Protein AF-A0A8C0Z9Q6-F1 (afdb_monomer)

Secondary structure (DSSP, 8-state):
------TTHHHHHHHHHHHHHHTT-HHHHHHHHHHT-STTSPP-HHHHHHHHHHHHHTTTTS--HHHHHHH---HHHHHHHHHHHHHHHH-TTHHHHHTTSS---PPPSS--SSSHHHHHHHHHHHHHHHHHSTTHHHHHHHHHHHHHHHSPTTTTT-SS--PPPTTHHHHHHHHS-TTS----SS-----HHHHHHHHHHHHHHHHHHHHHH-HHHHHHHHHHHHHHHHHHHHHHHHHHHGGG-

Sequence (245 aa):
MKEFPLLSMFNIHENLLEALLELQAYADVQAVLAKYDDISLPKSATICYTAALLKARAVSDKFSPEAASRRGLSTAEMNAVEAIHRAVEFNPHVPKYLLEMKSLILPPEHILKRGDSEAIAYAFFHLQHWKRVEGALNLLHCTWEGTFRMIPYPLEKGHLFYPYPICTETADRELLPSFHEVSVYPKKELPFFILFTAGLCSFTAMLALLTHQFPELMGVFAKAVSILCCCSLLVNKDTSEEKLS

pLDDT: mean 82.02, std 16.7, range [34.06, 98.19]

Solvent-accessible surface area (backbone atoms only — not comparable to full-atom values): 14312 Å² total; per-residue (Å²): 130,86,81,71,78,72,72,67,69,77,43,52,64,52,53,46,42,52,54,29,56,73,70,62,39,58,71,58,39,50,58,58,50,58,72,57,70,49,85,90,49,90,82,48,63,58,58,35,46,50,54,15,49,59,38,25,62,76,43,17,79,77,62,44,74,72,56,34,71,74,73,49,71,51,74,64,49,44,54,16,48,53,32,41,50,56,23,39,70,60,32,72,46,30,59,43,42,58,68,62,76,38,88,84,60,86,55,52,96,64,67,48,86,52,39,55,40,34,19,36,42,39,31,67,75,41,35,63,63,44,67,70,31,60,44,30,59,58,52,50,48,57,44,53,59,48,47,68,73,66,56,58,90,69,72,85,78,52,99,74,66,77,79,78,66,87,58,40,62,62,53,38,58,73,59,43,60,90,88,59,84,78,76,74,78,73,73,82,74,74,56,66,65,59,58,51,50,50,50,52,50,54,50,51,53,50,52,51,51,45,41,70,76,36,50,70,62,45,52,54,50,51,53,53,51,52,51,53,51,54,54,54,53,51,56,56,49,55,62,55,58,64,70,77,107

Mean predicted aligned error: 12.09 Å

Organism: Cyanistes caeruleus (NCBI:txid156563)

InterPro domains:
  IPR007311 ST7 [PF04184] (1-228)
  IPR007311 ST7 [PTHR12745] (1-237)

Foldseek 3Di:
DPPDPVPPPVCPLLVVLLVCLVVVVLVVNVVSLVVVPDLPDDDALSNLVSLLLSLCLVPQQPDDPVVCVVPNDDPSLVSSLVSLLLSCLQAVQQLCLLLVVFDQDDAFPDADGHFDNRSSVCCVSCSVSCVVRHRSNVSSVVSSVVSLVPQPPASPDDPRDDDDDPCRQVVCCVRDDVVGDTDDPPPPDPPVVVVVVVVVVVVVVVLVVCCVVPVPVNVVVVVVVVVVVVVVVVVVVVVVVVVVD

Structure (mmCIF, N/CA/C/O backbone):
data_AF-A0A8C0Z9Q6-F1
#
_entry.id   AF-A0A8C0Z9Q6-F1
#
loop_
_atom_site.group_PDB
_atom_site.id
_atom_site.type_symbol
_atom_site.label_atom_id
_atom_site.label_alt_id
_atom_site.label_comp_id
_atom_site.label_asym_id
_atom_site.label_entity_id
_atom_site.label_seq_id
_atom_site.pdbx_PDB_ins_code
_atom_site.Cartn_x
_atom_site.Cartn_y
_atom_site.Cartn_z
_atom_site.occupancy
_atom_site.B_iso_or_equiv
_atom_site.auth_seq_id
_atom_site.auth_comp_id
_atom_site.auth_asym_id
_atom_site.auth_atom_id
_atom_site.pdbx_PDB_model_num
ATOM 1 N N . MET A 1 1 ? 15.218 -35.542 15.042 1.00 36.31 1 MET A N 1
ATOM 2 C CA . MET A 1 1 ? 13.897 -35.020 14.634 1.00 36.31 1 MET A CA 1
ATOM 3 C C . MET A 1 1 ? 14.161 -33.897 13.648 1.00 36.31 1 MET A C 1
ATOM 5 O O . MET A 1 1 ? 14.955 -33.030 13.978 1.00 36.31 1 MET A O 1
ATOM 9 N N . LYS A 1 2 ? 13.616 -33.956 12.426 1.00 35.78 2 LYS A N 1
ATOM 10 C CA . LYS A 1 2 ? 13.642 -32.805 11.511 1.00 35.78 2 LYS A CA 1
ATOM 11 C C . LYS A 1 2 ? 12.688 -31.770 12.103 1.00 35.78 2 LYS A C 1
ATOM 13 O O . LYS A 1 2 ? 11.494 -32.045 12.179 1.00 35.78 2 LYS A O 1
ATOM 18 N N . GLU A 1 3 ? 13.216 -30.651 12.581 1.00 34.06 3 GLU A N 1
ATOM 19 C CA . GLU A 1 3 ? 12.395 -29.496 12.929 1.00 34.06 3 GLU A CA 1
ATOM 20 C C . GLU A 1 3 ? 11.678 -29.046 11.654 1.00 34.06 3 GLU A C 1
ATOM 22 O O . GLU A 1 3 ? 12.306 -28.672 10.663 1.00 34.06 3 GLU A O 1
ATOM 27 N N . PHE A 1 4 ? 10.355 -29.181 11.647 1.00 34.72 4 PHE A N 1
ATOM 28 C CA . PHE A 1 4 ? 9.529 -28.547 10.632 1.00 34.72 4 PHE A CA 1
ATOM 29 C C . PHE A 1 4 ? 9.640 -27.032 10.830 1.00 34.72 4 PHE A C 1
ATOM 31 O O . PHE A 1 4 ? 9.603 -26.583 11.980 1.00 34.72 4 PHE A O 1
ATOM 38 N N . PRO A 1 5 ? 9.767 -26.224 9.763 1.00 42.50 5 PRO A N 1
ATOM 39 C CA . PRO A 1 5 ? 9.779 -24.781 9.927 1.00 42.50 5 PRO A CA 1
ATOM 40 C C . PRO A 1 5 ? 8.476 -24.353 10.607 1.00 42.50 5 PRO A C 1
ATOM 42 O O . PRO A 1 5 ? 7.401 -24.841 10.256 1.00 42.50 5 PRO A O 1
ATOM 45 N N . LEU A 1 6 ? 8.582 -23.432 11.566 1.00 43.94 6 LEU A N 1
ATOM 46 C CA . LEU A 1 6 ? 7.503 -22.760 12.304 1.00 43.94 6 LEU A CA 1
ATOM 47 C C . LEU A 1 6 ? 6.589 -21.899 11.394 1.00 43.94 6 LEU A C 1
ATOM 49 O O . LEU A 1 6 ? 6.241 -20.771 11.731 1.00 43.94 6 LEU A O 1
ATOM 53 N N . LEU A 1 7 ? 6.167 -22.425 10.242 1.00 45.00 7 LEU A N 1
ATOM 54 C CA . LEU A 1 7 ? 5.219 -21.813 9.304 1.00 45.00 7 LEU A CA 1
ATOM 55 C C . LEU A 1 7 ? 3.853 -21.528 9.951 1.00 45.00 7 LEU A C 1
ATOM 57 O O . LEU A 1 7 ? 3.128 -20.651 9.501 1.00 45.00 7 LEU A O 1
ATOM 61 N N . SER A 1 8 ? 3.515 -22.219 11.045 1.00 44.91 8 SER A N 1
ATOM 62 C CA . SER A 1 8 ? 2.239 -22.047 11.750 1.00 44.91 8 SER A CA 1
ATOM 63 C C . SER A 1 8 ? 2.191 -20.794 12.642 1.00 44.91 8 SER A C 1
ATOM 65 O O . SER A 1 8 ? 1.148 -20.160 12.762 1.00 44.91 8 SER A O 1
ATOM 67 N N . MET A 1 9 ? 3.308 -20.359 13.237 1.00 39.94 9 MET A N 1
ATOM 68 C CA . MET A 1 9 ? 3.265 -19.306 14.266 1.00 39.94 9 MET A CA 1
ATOM 69 C C . MET A 1 9 ? 3.231 -17.880 13.687 1.00 39.94 9 MET A C 1
ATOM 71 O O . MET A 1 9 ? 2.670 -16.970 14.301 1.00 39.94 9 MET A O 1
ATOM 75 N N . PHE A 1 10 ? 3.770 -17.688 12.478 1.00 51.25 10 PHE A N 1
ATOM 76 C CA . PHE A 1 10 ? 3.779 -16.393 11.792 1.00 51.25 10 PHE A CA 1
ATOM 77 C C . PHE A 1 10 ? 2.423 -15.992 11.191 1.00 51.25 10 PHE A C 1
ATOM 79 O O . PHE A 1 10 ? 2.226 -14.813 10.942 1.00 51.25 10 PHE A O 1
ATOM 86 N N . ASN A 1 11 ? 1.465 -16.912 11.050 1.00 67.12 11 ASN A N 1
ATOM 87 C CA . ASN A 1 11 ? 0.160 -16.604 10.449 1.00 67.12 11 ASN A CA 1
ATOM 88 C C . ASN A 1 11 ? -0.969 -16.428 11.477 1.00 67.12 11 ASN A C 1
ATOM 90 O O . ASN A 1 11 ? -1.957 -15.764 11.191 1.00 67.12 11 ASN A O 1
ATOM 94 N N . ILE A 1 12 ? -0.847 -16.972 12.696 1.00 82.69 12 ILE A N 1
ATOM 95 C CA . ILE A 1 12 ? -1.964 -16.964 13.667 1.00 82.69 12 ILE A CA 1
ATOM 96 C C . ILE A 1 12 ? -2.386 -15.545 14.050 1.00 82.69 12 ILE A C 1
ATOM 98 O O . ILE A 1 12 ? -3.573 -15.261 14.170 1.00 82.69 12 ILE A O 1
ATOM 102 N N . HIS A 1 13 ? -1.421 -14.654 14.260 1.00 85.88 13 HIS A N 1
ATOM 103 C CA . HIS A 1 13 ? -1.707 -13.283 14.664 1.00 85.88 13 HIS A CA 1
ATOM 104 C C . HIS A 1 13 ? -2.284 -12.449 13.513 1.00 85.88 13 HIS A C 1
ATOM 106 O O . HIS A 1 13 ? -3.137 -11.604 13.756 1.00 85.88 13 HIS A O 1
ATOM 112 N N . GLU A 1 14 ? -1.874 -12.716 12.273 1.00 88.81 14 GLU A N 1
ATOM 113 C CA . GLU A 1 14 ? -2.442 -12.089 11.077 1.00 88.81 14 GLU A CA 1
ATOM 114 C C . GLU A 1 14 ? -3.881 -12.558 10.836 1.00 88.81 14 GLU A C 1
ATOM 116 O O . GLU A 1 14 ? -4.775 -11.729 10.692 1.00 88.81 14 GLU A O 1
ATOM 121 N N . ASN A 1 15 ? -4.132 -13.865 10.948 1.00 90.19 15 ASN A N 1
ATOM 122 C CA . ASN A 1 15 ? -5.480 -14.436 10.890 1.00 90.19 15 ASN A CA 1
ATOM 123 C C . ASN A 1 15 ? -6.372 -13.900 12.023 1.00 90.19 15 ASN A C 1
ATOM 125 O O . ASN A 1 15 ? -7.566 -13.674 11.838 1.00 90.19 15 ASN A O 1
ATOM 129 N N . LEU A 1 16 ? -5.804 -13.688 13.216 1.00 93.56 16 LEU A N 1
ATOM 130 C CA . LEU A 1 16 ? -6.520 -13.071 14.330 1.00 93.56 16 LEU A CA 1
ATOM 131 C C . LEU A 1 16 ? -6.879 -11.613 14.020 1.00 93.56 16 LEU A C 1
ATOM 133 O O . LEU A 1 16 ? -7.994 -11.201 14.322 1.00 93.56 16 LEU A O 1
ATOM 137 N N . LEU A 1 17 ? -5.966 -10.834 13.429 1.00 94.75 17 LEU A N 1
ATOM 138 C CA . LEU A 1 17 ? -6.258 -9.459 13.014 1.00 94.75 17 LEU A CA 1
ATOM 139 C C . LEU A 1 17 ? -7.408 -9.425 12.006 1.00 94.75 17 LEU A C 1
ATOM 141 O O . LEU A 1 17 ? -8.329 -8.636 12.190 1.00 94.75 17 LEU A O 1
ATOM 145 N N . GLU A 1 18 ? -7.392 -10.307 11.006 1.00 93.81 18 GLU A N 1
ATOM 146 C CA . GLU A 1 18 ? -8.479 -10.442 10.031 1.00 93.81 18 GLU A CA 1
ATOM 147 C C . GLU A 1 18 ? -9.811 -10.782 10.718 1.00 93.81 18 GLU A C 1
ATOM 149 O O . GLU A 1 18 ? -10.803 -10.071 10.548 1.00 93.81 18 GLU A O 1
ATOM 154 N N . ALA A 1 19 ? -9.829 -11.803 11.581 1.00 95.88 19 ALA A N 1
ATOM 155 C CA . ALA A 1 19 ? -11.032 -12.195 12.312 1.00 95.88 19 ALA A CA 1
ATOM 156 C C . ALA A 1 19 ? -11.586 -11.049 13.180 1.00 95.88 19 ALA A C 1
ATOM 158 O O . ALA A 1 19 ? -12.793 -10.809 13.210 1.00 95.88 19 ALA A O 1
ATOM 159 N N . LEU A 1 20 ? -10.715 -10.306 13.868 1.00 97.56 20 LEU A N 1
ATOM 160 C CA . LEU A 1 20 ? -11.111 -9.164 14.693 1.00 97.56 20 LEU A CA 1
ATOM 161 C C . LEU A 1 20 ? -11.604 -7.975 13.854 1.00 97.56 20 LEU A C 1
ATOM 163 O O . LEU A 1 20 ? -12.550 -7.298 14.261 1.00 97.56 20 LEU A O 1
ATOM 167 N N . LEU A 1 21 ? -11.001 -7.714 12.689 1.00 97.38 21 LEU A N 1
ATOM 168 C CA . LEU A 1 21 ? -11.475 -6.696 11.746 1.00 97.38 21 LEU A CA 1
ATOM 169 C C . LEU A 1 21 ? -12.858 -7.047 11.198 1.00 97.38 21 LEU A C 1
ATOM 171 O O . LEU A 1 21 ? -13.709 -6.160 11.061 1.00 97.38 21 LEU A O 1
ATOM 175 N N . GLU A 1 22 ? -13.113 -8.326 10.936 1.00 96.94 22 GLU A N 1
ATOM 176 C CA . GLU A 1 22 ? -14.418 -8.772 10.463 1.00 96.94 22 GLU A CA 1
ATOM 177 C C . GLU A 1 22 ? -15.497 -8.645 11.542 1.00 96.94 22 GLU A C 1
ATOM 179 O O . GLU A 1 22 ? -16.581 -8.126 11.273 1.00 96.94 22 GLU A O 1
ATOM 184 N N . LEU A 1 23 ? -15.152 -8.951 12.795 1.00 97.50 23 LEU A N 1
ATOM 185 C CA . LEU A 1 23 ? -15.986 -8.666 13.968 1.00 97.50 23 LEU A CA 1
ATOM 186 C C . LEU A 1 23 ? -16.088 -7.169 14.314 1.00 97.50 23 LEU A C 1
ATOM 188 O O . LEU A 1 23 ? -16.827 -6.802 15.225 1.00 97.50 23 LEU A O 1
ATOM 192 N N . GLN A 1 24 ? -15.353 -6.296 13.616 1.00 96.75 24 GLN A N 1
ATOM 193 C CA . GLN A 1 24 ? -15.256 -4.857 13.898 1.00 96.75 24 GLN A CA 1
ATOM 194 C C . GLN A 1 24 ? -14.774 -4.538 15.324 1.00 96.75 24 GLN A C 1
ATOM 196 O O . GLN A 1 24 ? -15.033 -3.461 15.868 1.00 96.75 24 GLN A O 1
ATOM 201 N N . ALA A 1 25 ? -14.015 -5.454 15.920 1.00 97.81 25 ALA A N 1
ATOM 202 C CA . ALA A 1 25 ? -13.447 -5.346 17.254 1.00 97.81 25 ALA A CA 1
ATOM 203 C C . ALA A 1 25 ? -12.165 -4.488 17.243 1.00 97.81 25 ALA A C 1
ATOM 205 O O . ALA A 1 25 ? -11.083 -4.932 17.620 1.00 97.81 25 ALA A O 1
ATOM 206 N N . TYR A 1 26 ? -12.257 -3.233 16.784 1.00 97.25 26 TYR A N 1
ATOM 207 C CA . TYR A 1 26 ? -11.087 -2.375 16.521 1.00 97.25 26 TYR A CA 1
ATOM 208 C C . TYR A 1 26 ? -10.198 -2.124 17.752 1.00 97.25 26 TYR A C 1
ATOM 210 O O . TYR A 1 26 ? -8.993 -1.921 17.607 1.00 97.25 26 TYR A O 1
ATOM 218 N N . ALA A 1 27 ? -10.773 -2.141 18.958 1.00 97.06 27 ALA A N 1
ATOM 219 C CA . ALA A 1 27 ? -10.010 -2.027 20.200 1.00 97.06 27 ALA A CA 1
ATOM 220 C C . ALA A 1 27 ? -9.089 -3.241 20.414 1.00 97.06 27 ALA A C 1
ATOM 222 O O . ALA A 1 27 ? -7.924 -3.074 20.774 1.00 97.06 27 ALA A O 1
ATOM 223 N N . ASP A 1 28 ? -9.577 -4.444 20.109 1.00 97.12 28 ASP A N 1
ATOM 224 C CA . ASP A 1 28 ? -8.801 -5.680 20.208 1.00 97.12 28 ASP A CA 1
ATOM 225 C C . ASP A 1 28 ? -7.748 -5.760 19.098 1.00 97.12 28 ASP A C 1
ATOM 227 O O . ASP A 1 28 ? -6.606 -6.132 19.363 1.00 97.12 28 ASP A O 1
ATOM 231 N N . VAL A 1 29 ? -8.078 -5.309 17.879 1.00 96.69 29 VAL A N 1
ATOM 232 C CA . VAL A 1 29 ? -7.093 -5.148 16.790 1.00 96.69 29 VAL A CA 1
ATOM 233 C C . VAL A 1 29 ? -5.944 -4.245 17.254 1.00 96.69 29 VAL A C 1
ATOM 235 O O . VAL A 1 29 ? -4.775 -4.601 17.110 1.00 96.69 29 VAL A O 1
ATOM 238 N N . GLN A 1 30 ? -6.254 -3.102 17.876 1.00 95.25 30 GLN A N 1
ATOM 239 C CA . GLN A 1 30 ? -5.244 -2.183 18.405 1.00 95.25 30 GLN A CA 1
ATOM 240 C C . GLN A 1 30 ? -4.401 -2.823 19.520 1.00 95.25 30 GLN A C 1
ATOM 242 O O . GLN A 1 30 ? -3.194 -2.582 19.576 1.00 95.25 30 GLN A O 1
ATOM 247 N N . ALA A 1 31 ? -5.003 -3.645 20.385 1.00 94.38 31 ALA A N 1
ATOM 248 C CA . ALA A 1 31 ? -4.296 -4.356 21.450 1.00 94.38 31 ALA A CA 1
ATOM 249 C C . ALA A 1 31 ? -3.341 -5.433 20.907 1.00 94.38 31 ALA A C 1
ATOM 251 O O . ALA A 1 31 ? -2.241 -5.604 21.436 1.00 94.38 31 ALA A O 1
ATOM 252 N N . VAL A 1 32 ? -3.728 -6.137 19.838 1.00 92.44 32 VAL A N 1
ATOM 253 C CA . VAL A 1 32 ? -2.840 -7.073 19.135 1.00 92.44 32 VAL A CA 1
ATOM 254 C C . VAL A 1 32 ? -1.681 -6.308 18.502 1.00 92.44 32 VAL A C 1
ATOM 256 O O . VAL A 1 32 ? -0.530 -6.650 18.759 1.00 92.44 32 VAL A O 1
ATOM 259 N N . LEU A 1 33 ? -1.962 -5.241 17.748 1.00 92.19 33 LEU A N 1
ATOM 260 C CA . LEU A 1 33 ? -0.939 -4.435 17.075 1.00 92.19 33 LEU A CA 1
ATOM 261 C C . LEU A 1 33 ? 0.061 -3.794 18.043 1.00 92.19 33 LEU A C 1
ATOM 263 O O . LEU A 1 33 ? 1.246 -3.756 17.730 1.00 92.19 33 LEU A O 1
ATOM 267 N N . ALA A 1 34 ? -0.379 -3.362 19.228 1.00 90.75 34 ALA A N 1
ATOM 268 C CA . ALA A 1 34 ? 0.499 -2.770 20.240 1.00 90.75 34 ALA A CA 1
ATOM 269 C C . ALA A 1 34 ? 1.633 -3.716 20.675 1.00 90.75 34 ALA A C 1
ATOM 271 O O . ALA A 1 34 ? 2.727 -3.265 21.002 1.00 90.75 34 ALA A O 1
ATOM 272 N N . LYS A 1 35 ? 1.413 -5.039 20.628 1.00 86.94 35 LYS A N 1
ATOM 273 C CA . LYS A 1 35 ? 2.474 -6.023 20.899 1.00 86.94 35 LYS A CA 1
ATOM 274 C C . LYS A 1 35 ? 3.567 -5.996 19.838 1.00 86.94 35 LYS A C 1
ATOM 276 O O . LYS A 1 35 ? 4.700 -6.321 20.152 1.00 86.94 35 LYS A O 1
ATOM 281 N N . TYR A 1 36 ? 3.222 -5.603 18.615 1.00 82.44 36 TYR A N 1
ATOM 282 C CA . TYR A 1 36 ? 4.119 -5.525 17.471 1.00 82.44 36 TYR A CA 1
ATOM 283 C C . TYR A 1 36 ? 4.714 -4.134 17.283 1.00 82.44 36 TYR A C 1
ATOM 285 O O . TYR A 1 36 ? 5.439 -3.955 16.315 1.00 82.44 36 TYR A O 1
ATOM 293 N N . ASP A 1 37 ? 4.453 -3.149 18.149 1.00 75.75 37 ASP A N 1
ATOM 294 C CA . ASP A 1 37 ? 5.090 -1.827 18.047 1.00 75.75 37 ASP A CA 1
ATOM 295 C C . ASP A 1 37 ? 6.604 -1.875 18.339 1.00 75.75 37 ASP A C 1
ATOM 297 O O . ASP A 1 37 ? 7.337 -0.998 17.878 1.00 75.75 37 ASP A O 1
ATOM 301 N N . ASP A 1 38 ? 7.092 -2.929 19.003 1.00 69.56 38 ASP A N 1
ATOM 302 C CA . ASP A 1 38 ? 8.522 -3.186 19.199 1.00 69.56 38 ASP A CA 1
ATOM 303 C C . ASP A 1 38 ? 9.245 -3.454 17.859 1.00 69.56 38 ASP A C 1
ATOM 305 O O . ASP A 1 38 ? 8.806 -4.250 17.024 1.00 69.56 38 ASP A O 1
ATOM 309 N N . ILE A 1 39 ? 10.386 -2.787 17.664 1.00 63.78 39 ILE A N 1
ATOM 310 C CA . ILE A 1 39 ? 11.268 -2.908 16.492 1.00 63.78 39 ILE A CA 1
ATOM 311 C C . ILE A 1 39 ? 11.840 -4.329 16.378 1.00 63.78 39 ILE A C 1
ATOM 313 O O . ILE A 1 39 ? 12.176 -4.768 15.278 1.00 63.78 39 ILE A O 1
ATOM 317 N N . SER A 1 40 ? 11.934 -5.055 17.495 1.00 61.59 40 SER A N 1
ATOM 318 C CA . SER A 1 40 ? 12.471 -6.418 17.532 1.00 61.59 40 SER A CA 1
ATOM 319 C C . SER A 1 40 ? 11.587 -7.448 16.814 1.00 61.59 40 SER A C 1
ATOM 321 O O . SER A 1 40 ? 12.076 -8.514 16.428 1.00 61.59 40 SER A O 1
ATOM 323 N N . LEU A 1 41 ? 10.301 -7.141 16.607 1.00 63.69 41 LEU A N 1
ATOM 324 C CA . LEU A 1 41 ? 9.344 -8.084 16.048 1.00 63.69 41 LEU A CA 1
ATOM 325 C C . LEU A 1 41 ? 9.232 -7.991 14.518 1.00 63.69 41 LEU A C 1
ATOM 327 O O . LEU A 1 41 ? 9.272 -6.907 13.927 1.00 63.69 41 LEU A O 1
ATOM 331 N N . PRO A 1 42 ? 9.049 -9.142 13.849 1.00 68.19 42 PRO A N 1
ATOM 332 C CA . PRO A 1 42 ? 8.962 -9.212 12.401 1.00 68.19 42 PRO A CA 1
ATOM 333 C C . PRO A 1 42 ? 7.705 -8.491 11.902 1.00 68.19 42 PRO A C 1
ATOM 335 O O . PRO A 1 42 ? 6.588 -8.846 12.268 1.00 68.19 42 PRO A O 1
ATOM 338 N N . LYS A 1 43 ? 7.890 -7.501 11.025 1.00 84.12 43 LYS A N 1
ATOM 339 C CA . LYS A 1 43 ? 6.794 -6.785 10.355 1.00 84.12 43 LYS A CA 1
ATOM 340 C C . LYS A 1 43 ? 6.300 -7.547 9.113 1.00 84.12 43 LYS A C 1
ATOM 342 O O . LYS A 1 43 ? 7.048 -8.333 8.514 1.00 84.12 43 LYS A O 1
ATOM 347 N N . SER A 1 44 ? 5.053 -7.284 8.738 1.00 88.50 44 SER A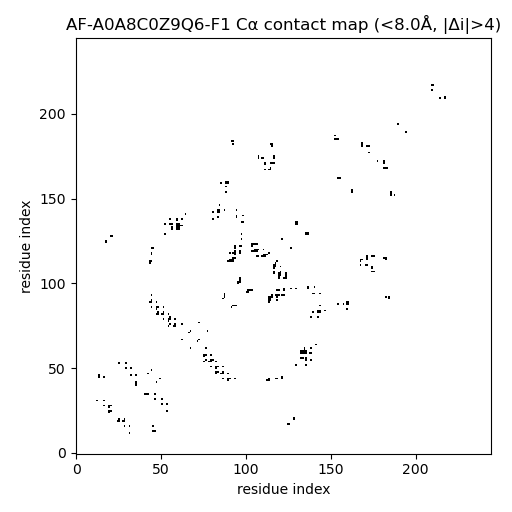 N 1
ATOM 348 C CA . SER A 1 44 ? 4.373 -7.753 7.524 1.00 88.50 44 SER A CA 1
ATOM 349 C C . SER A 1 44 ? 3.432 -6.672 6.997 1.00 88.50 44 SER A C 1
ATOM 351 O O . SER A 1 44 ? 3.141 -5.697 7.705 1.00 88.50 44 SER A O 1
ATOM 353 N N . ALA A 1 45 ? 2.935 -6.846 5.771 1.00 91.94 45 ALA A N 1
ATOM 354 C CA . ALA A 1 45 ? 1.921 -5.953 5.216 1.00 91.94 45 ALA A CA 1
ATOM 355 C C . ALA A 1 45 ? 0.677 -5.914 6.115 1.00 91.94 45 ALA A C 1
ATOM 357 O O . ALA A 1 45 ? 0.192 -4.823 6.416 1.00 91.94 45 ALA A O 1
ATOM 358 N N . THR A 1 46 ? 0.241 -7.068 6.635 1.00 93.69 46 THR A N 1
ATOM 359 C CA . THR A 1 46 ? -0.890 -7.177 7.564 1.00 93.69 46 THR A CA 1
ATOM 360 C C . THR A 1 46 ? -0.713 -6.284 8.784 1.00 93.69 46 THR A C 1
ATOM 362 O O . THR A 1 46 ? -1.608 -5.509 9.109 1.00 93.69 46 THR A O 1
ATOM 365 N N . ILE A 1 47 ? 0.456 -6.306 9.425 1.00 92.50 47 ILE A N 1
ATOM 366 C CA . ILE A 1 47 ? 0.721 -5.480 10.610 1.00 92.50 47 ILE A CA 1
ATOM 367 C C . ILE A 1 47 ? 0.764 -3.993 10.260 1.00 92.50 47 ILE A C 1
ATOM 369 O O . ILE A 1 47 ? 0.067 -3.183 10.876 1.00 92.50 47 ILE A O 1
ATOM 373 N N . CYS A 1 48 ? 1.569 -3.621 9.265 1.00 92.56 48 CYS A N 1
ATOM 374 C CA . CYS A 1 48 ? 1.808 -2.220 8.934 1.00 92.56 48 CYS A CA 1
ATOM 375 C C . CYS A 1 48 ? 0.549 -1.534 8.386 1.00 92.56 48 CYS A C 1
ATOM 377 O O . CYS A 1 48 ? 0.187 -0.448 8.843 1.00 92.56 48 CYS A O 1
ATOM 379 N N . TYR A 1 49 ? -0.147 -2.171 7.442 1.00 96.38 49 TYR A N 1
ATOM 380 C CA . TYR A 1 49 ? -1.336 -1.588 6.826 1.00 96.38 49 TYR A CA 1
ATOM 381 C C . TYR A 1 49 ? -2.567 -1.657 7.727 1.00 96.38 49 TYR A C 1
ATOM 383 O O . TYR A 1 49 ? -3.377 -0.735 7.686 1.00 96.38 49 TYR A O 1
ATOM 391 N N . THR A 1 50 ? -2.707 -2.661 8.599 1.00 97.06 50 THR A N 1
ATOM 392 C CA . THR A 1 50 ? -3.810 -2.660 9.577 1.00 97.06 50 THR A CA 1
ATOM 393 C C . THR A 1 50 ? -3.626 -1.563 10.622 1.00 97.06 50 THR A C 1
ATOM 395 O O . THR A 1 50 ? -4.584 -0.866 10.954 1.00 97.06 50 THR A O 1
ATOM 398 N N . ALA A 1 51 ? -2.394 -1.325 11.085 1.00 95.38 51 ALA A N 1
ATOM 399 C CA . ALA A 1 51 ? -2.103 -0.179 11.944 1.00 95.38 51 ALA A CA 1
ATOM 400 C C . ALA A 1 51 ? -2.432 1.152 11.248 1.00 95.38 51 ALA A C 1
ATOM 402 O O . ALA A 1 51 ? -3.065 2.022 11.851 1.00 95.38 51 ALA A O 1
ATOM 403 N N . ALA A 1 52 ? -2.065 1.292 9.970 1.00 96.38 52 ALA A N 1
ATOM 404 C CA . ALA A 1 52 ? -2.423 2.457 9.166 1.00 96.38 52 ALA A CA 1
ATOM 405 C C . ALA A 1 52 ? -3.946 2.621 9.021 1.00 96.38 52 ALA A C 1
ATOM 407 O O . ALA A 1 52 ? -4.450 3.723 9.226 1.00 96.38 52 ALA A O 1
ATOM 408 N N . LEU A 1 53 ? -4.687 1.538 8.763 1.00 98.12 53 LEU A N 1
ATOM 409 C CA . LEU A 1 53 ? -6.149 1.545 8.664 1.00 98.12 53 LEU A CA 1
ATOM 410 C C . LEU A 1 53 ? -6.811 2.027 9.961 1.00 98.12 53 LEU A C 1
ATOM 412 O O . LEU A 1 53 ? -7.710 2.865 9.913 1.00 98.12 53 LEU A O 1
ATOM 416 N N . LEU A 1 54 ? -6.358 1.553 11.129 1.00 97.31 54 LEU A N 1
ATOM 417 C CA . LEU A 1 54 ? -6.917 1.995 12.411 1.00 97.31 54 LEU A CA 1
ATOM 418 C C . LEU A 1 54 ? -6.696 3.492 12.659 1.00 97.31 54 LEU A C 1
ATOM 420 O O . LEU A 1 54 ? -7.588 4.164 13.179 1.00 97.31 54 LEU A O 1
ATOM 424 N N . LYS A 1 55 ? -5.528 4.028 12.280 1.00 96.50 55 LYS A N 1
ATOM 425 C CA . LYS A 1 55 ? -5.258 5.471 12.378 1.00 96.50 55 LYS A CA 1
ATOM 426 C C . LYS A 1 55 ? -6.067 6.265 11.355 1.00 96.50 55 LYS A C 1
ATOM 428 O O . LYS A 1 55 ? -6.645 7.282 11.724 1.00 96.50 55 LYS A O 1
ATOM 433 N N . ALA A 1 56 ? -6.165 5.782 10.116 1.00 97.00 56 ALA A N 1
ATOM 434 C CA . ALA A 1 56 ? -6.981 6.391 9.069 1.00 97.00 56 ALA A CA 1
ATOM 435 C C . ALA A 1 56 ? -8.448 6.490 9.503 1.00 97.00 56 ALA A C 1
ATOM 437 O O . ALA A 1 56 ? -9.030 7.568 9.433 1.00 97.00 56 ALA A O 1
ATOM 438 N N . ARG A 1 57 ? -9.006 5.418 10.077 1.00 96.75 57 ARG A N 1
ATOM 439 C CA . ARG A 1 57 ? -10.379 5.378 10.604 1.00 96.75 57 ARG A CA 1
ATOM 440 C C . ARG A 1 57 ? -10.693 6.480 11.612 1.00 96.75 57 ARG A C 1
ATOM 442 O O . ARG A 1 57 ? -11.845 6.880 11.722 1.00 96.75 57 ARG A O 1
ATOM 449 N N . ALA A 1 58 ? -9.706 6.960 12.363 1.00 94.75 58 ALA A N 1
ATOM 450 C CA . ALA A 1 58 ? -9.924 8.007 13.355 1.00 94.75 58 ALA A CA 1
ATOM 451 C C . ALA A 1 58 ? -10.096 9.412 12.745 1.00 94.75 58 ALA A C 1
ATOM 453 O O . ALA A 1 58 ? -10.505 10.321 13.465 1.00 94.75 58 ALA A O 1
ATOM 454 N N . VAL A 1 59 ? -9.742 9.607 11.468 1.00 95.69 59 VAL A N 1
ATOM 455 C CA . VAL A 1 59 ? -9.643 10.944 10.851 1.00 95.69 59 VAL A CA 1
ATOM 456 C C . VAL A 1 59 ? -10.219 11.050 9.437 1.00 95.69 59 VAL A C 1
ATOM 458 O O . VAL A 1 59 ? -10.409 12.161 8.946 1.00 95.69 59 VAL A O 1
ATOM 461 N N . SER A 1 60 ? -10.444 9.930 8.747 1.00 92.94 60 SER A N 1
ATOM 462 C CA . SER A 1 60 ? -10.698 9.915 7.305 1.00 92.94 60 SER A CA 1
ATOM 463 C C . SER A 1 60 ? -12.075 10.437 6.895 1.00 92.94 60 SER A C 1
ATOM 465 O O . SER A 1 60 ? -12.211 10.930 5.780 1.00 92.94 60 SER A O 1
ATOM 467 N N . ASP A 1 61 ? -13.061 10.396 7.792 1.00 90.69 61 ASP A N 1
ATOM 468 C CA . ASP A 1 61 ? -14.421 10.914 7.584 1.00 90.69 61 ASP A CA 1
ATOM 469 C C . ASP A 1 61 ? -14.447 12.431 7.326 1.00 90.69 61 ASP A C 1
ATOM 471 O O . ASP A 1 61 ? -15.291 12.944 6.595 1.00 90.69 61 ASP A O 1
ATOM 475 N N . LYS A 1 62 ? -13.496 13.161 7.916 1.00 87.50 62 LYS A N 1
ATOM 476 C CA . LYS A 1 62 ? -13.381 14.628 7.836 1.00 87.50 62 LYS A CA 1
ATOM 477 C C . LYS A 1 62 ? -12.155 15.085 7.057 1.00 87.50 62 LYS A C 1
ATOM 479 O O . LYS A 1 62 ? -11.907 16.290 6.948 1.00 87.50 62 LYS A O 1
ATOM 484 N N . PHE A 1 63 ? -11.362 14.145 6.556 1.00 89.31 63 PHE A N 1
ATOM 485 C CA . PHE A 1 63 ? -10.124 14.467 5.873 1.00 89.31 63 PHE A CA 1
ATOM 486 C C . PHE A 1 63 ? -10.409 15.087 4.503 1.00 89.31 63 PHE A C 1
ATOM 488 O O . PHE A 1 63 ? -11.074 14.500 3.651 1.00 89.31 63 PHE A O 1
ATOM 495 N N . SER A 1 64 ? -9.849 16.272 4.270 1.00 87.50 64 SER A N 1
ATOM 496 C CA . SER A 1 64 ? -9.874 16.945 2.974 1.00 87.50 64 SER A CA 1
ATOM 497 C C . SER A 1 64 ? -8.460 17.418 2.632 1.00 87.50 64 SER A C 1
ATOM 499 O O . SER A 1 64 ? -7.902 18.220 3.390 1.00 87.50 64 SER A O 1
ATOM 501 N N . PRO A 1 65 ? -7.882 16.982 1.496 1.00 84.50 65 PRO A N 1
ATOM 502 C CA . PRO A 1 65 ? -6.558 17.424 1.060 1.00 84.50 65 PRO A CA 1
ATOM 503 C C . PRO A 1 65 ? -6.455 18.947 0.913 1.00 84.50 65 PRO A C 1
ATOM 505 O O . PRO A 1 65 ? -5.454 19.546 1.299 1.00 84.50 65 PRO A O 1
ATOM 508 N N . GLU A 1 66 ? -7.511 19.593 0.411 1.00 85.81 66 GLU A N 1
ATOM 509 C CA . GLU A 1 66 ? -7.564 21.051 0.253 1.00 85.81 66 GLU A CA 1
ATOM 510 C C . GLU A 1 66 ? -7.648 21.788 1.591 1.00 85.81 66 GLU A C 1
ATOM 512 O O . GLU A 1 66 ? -7.085 22.869 1.763 1.00 85.81 66 GLU A O 1
ATOM 517 N N . ALA A 1 67 ? -8.377 21.229 2.559 1.00 85.12 67 ALA A N 1
ATOM 518 C CA . ALA A 1 67 ? -8.411 21.799 3.898 1.00 85.12 67 ALA A CA 1
ATOM 519 C C . ALA A 1 67 ? -7.045 21.645 4.577 1.00 85.12 67 ALA A C 1
ATOM 521 O O . ALA A 1 67 ? -6.540 22.612 5.149 1.00 85.12 67 ALA A O 1
ATOM 522 N N . ALA A 1 68 ? -6.434 20.463 4.463 1.00 86.50 68 ALA A N 1
ATOM 523 C CA . ALA A 1 68 ? -5.124 20.151 5.021 1.00 86.50 68 ALA A CA 1
ATOM 524 C C . ALA A 1 68 ? -4.006 21.021 4.427 1.00 86.50 68 ALA A C 1
ATOM 526 O O . ALA A 1 68 ? -3.132 21.460 5.169 1.00 86.50 68 ALA A O 1
ATOM 527 N N . SER A 1 69 ? -4.045 21.341 3.128 1.00 84.62 69 SER A N 1
ATOM 528 C CA . SER A 1 69 ? -3.041 22.216 2.505 1.00 84.62 69 SER A CA 1
ATOM 529 C C . SER A 1 69 ? -3.105 23.659 3.014 1.00 84.62 69 SER A C 1
ATOM 531 O O . SER A 1 69 ? -2.072 24.314 3.123 1.00 84.62 69 SER A O 1
ATOM 533 N N . ARG A 1 70 ? -4.300 24.151 3.375 1.00 89.25 70 ARG A N 1
ATOM 534 C CA . ARG A 1 70 ? -4.492 25.510 3.909 1.00 89.25 70 ARG A CA 1
ATOM 535 C C . ARG A 1 70 ? -4.197 25.624 5.402 1.00 89.25 70 ARG A C 1
ATOM 537 O O . ARG A 1 70 ? -3.590 26.604 5.821 1.00 89.25 70 ARG A O 1
ATOM 544 N N . ARG A 1 71 ? -4.670 24.667 6.208 1.00 92.38 71 ARG A N 1
ATOM 545 C CA . ARG A 1 71 ? -4.596 24.734 7.683 1.00 92.38 71 ARG A CA 1
ATOM 546 C C . ARG A 1 71 ? -3.469 23.899 8.297 1.00 92.38 71 ARG A C 1
ATOM 548 O O . ARG A 1 71 ? -3.252 23.981 9.501 1.00 92.38 71 ARG A O 1
ATOM 555 N N . GLY A 1 72 ? -2.794 23.076 7.497 1.00 87.81 72 GLY A N 1
ATOM 556 C CA . GLY A 1 72 ? -1.910 22.018 7.981 1.00 87.81 72 GLY A CA 1
ATOM 557 C C . GLY A 1 72 ? -2.669 20.791 8.503 1.00 87.81 72 GLY A C 1
ATOM 558 O O . GLY A 1 72 ? -3.893 20.799 8.676 1.00 87.81 72 GLY A O 1
ATOM 559 N N . LEU A 1 73 ? -1.928 19.713 8.760 1.00 89.19 73 LEU A N 1
ATOM 560 C CA . LEU A 1 73 ? -2.461 18.488 9.360 1.00 89.19 73 LEU A CA 1
ATOM 561 C C . LEU A 1 73 ? -2.593 18.660 10.878 1.00 89.19 73 LEU A C 1
ATOM 563 O O . LEU A 1 73 ? -1.683 19.154 11.541 1.00 89.19 73 LEU A O 1
ATOM 567 N N . SER A 1 74 ? -3.714 18.214 11.440 1.00 93.25 74 SER A N 1
ATOM 568 C CA . SER A 1 74 ? -3.841 18.026 12.887 1.00 93.25 74 SER A CA 1
ATOM 569 C C . SER A 1 74 ? -2.920 16.900 13.365 1.00 93.25 74 SER A C 1
ATOM 571 O O . SER A 1 74 ? -2.477 16.070 12.573 1.00 93.25 74 SER A O 1
ATOM 573 N N . THR A 1 75 ? -2.672 16.805 14.673 1.00 93.25 75 THR A N 1
ATOM 574 C CA . THR A 1 75 ? -1.854 15.720 15.244 1.00 93.25 75 THR A CA 1
ATOM 575 C C . THR A 1 75 ? -2.398 14.332 14.891 1.00 93.25 75 THR A C 1
ATOM 577 O O . THR A 1 75 ? -1.631 13.427 14.580 1.00 93.25 75 THR A O 1
ATOM 580 N N . ALA A 1 76 ? -3.723 14.155 14.900 1.00 93.62 76 ALA A N 1
ATOM 581 C CA . ALA A 1 76 ? -4.341 12.880 14.547 1.00 93.62 76 ALA A CA 1
ATOM 582 C C . ALA A 1 76 ? -4.169 12.555 13.053 1.00 93.62 76 ALA A C 1
ATOM 584 O O . ALA A 1 76 ? -3.841 11.420 12.710 1.00 93.62 76 ALA A O 1
ATOM 585 N N . GLU A 1 77 ? -4.343 13.550 12.177 1.00 94.00 77 GLU A N 1
ATOM 586 C CA . GLU A 1 77 ? -4.120 13.388 10.735 1.00 94.00 77 GLU A CA 1
ATOM 587 C C . GLU A 1 77 ? -2.648 13.095 10.433 1.00 94.00 77 GLU A C 1
ATOM 589 O O . GLU A 1 77 ? -2.360 12.195 9.651 1.00 94.00 77 GLU A O 1
ATOM 594 N N . MET A 1 78 ? -1.719 13.787 11.101 1.00 91.50 78 MET A N 1
ATOM 595 C CA . MET A 1 78 ? -0.283 13.536 10.975 1.00 91.50 78 MET A CA 1
ATOM 596 C C . MET A 1 78 ? 0.059 12.094 11.360 1.00 91.50 78 MET A C 1
ATOM 598 O O . MET A 1 78 ? 0.701 11.392 10.587 1.00 91.50 78 MET A O 1
ATOM 602 N N . ASN A 1 79 ? -0.455 11.607 12.493 1.00 92.12 79 ASN A N 1
ATOM 603 C CA . ASN A 1 79 ? -0.236 10.226 12.931 1.00 92.12 79 ASN A CA 1
ATOM 604 C C . ASN A 1 79 ? -0.770 9.191 11.923 1.00 92.12 79 ASN A C 1
ATOM 606 O O . ASN A 1 79 ? -0.176 8.123 11.761 1.00 92.12 79 ASN A O 1
ATOM 610 N N . ALA A 1 80 ? -1.898 9.475 11.262 1.00 93.81 80 ALA A N 1
ATOM 611 C CA . ALA A 1 80 ? -2.442 8.610 10.217 1.00 93.81 80 ALA A CA 1
ATOM 612 C C . ALA A 1 80 ? -1.571 8.629 8.953 1.00 93.81 80 ALA A C 1
ATOM 614 O O . ALA A 1 80 ? -1.241 7.568 8.424 1.00 93.81 80 ALA A O 1
ATOM 615 N N . VAL A 1 81 ? -1.139 9.816 8.521 1.00 91.00 81 VAL A N 1
ATOM 616 C CA . VAL A 1 81 ? -0.224 10.000 7.386 1.00 91.00 81 VAL A CA 1
ATOM 617 C C . VAL A 1 81 ? 1.106 9.282 7.628 1.00 91.00 81 VAL A C 1
ATOM 619 O O . VAL A 1 81 ? 1.550 8.519 6.775 1.00 91.00 81 VAL A O 1
ATOM 622 N N . GLU A 1 82 ? 1.713 9.435 8.804 1.00 88.56 82 GLU A N 1
ATOM 623 C CA . GLU A 1 82 ? 2.955 8.744 9.176 1.00 88.56 82 GLU A CA 1
ATOM 624 C C . GLU A 1 82 ? 2.788 7.221 9.240 1.00 88.56 82 GLU A C 1
ATOM 626 O O . GLU A 1 82 ? 3.693 6.473 8.869 1.00 88.56 82 GLU A O 1
ATOM 631 N N . ALA A 1 83 ? 1.639 6.725 9.709 1.00 91.00 83 ALA A N 1
ATOM 632 C CA . ALA A 1 83 ? 1.355 5.293 9.699 1.00 91.00 83 ALA A CA 1
ATOM 633 C C . ALA A 1 83 ? 1.244 4.748 8.265 1.00 91.00 83 ALA A C 1
ATOM 635 O O . ALA A 1 83 ? 1.807 3.692 7.977 1.00 91.00 83 ALA A O 1
ATOM 636 N N . ILE A 1 84 ? 0.591 5.484 7.359 1.00 92.62 84 ILE A N 1
ATOM 637 C CA . ILE A 1 84 ? 0.519 5.129 5.936 1.00 92.62 84 ILE A CA 1
ATOM 638 C C . ILE A 1 84 ? 1.909 5.179 5.296 1.00 92.62 84 ILE A C 1
ATOM 640 O O . ILE A 1 84 ? 2.276 4.233 4.606 1.00 92.62 84 ILE A O 1
ATOM 644 N N . HIS A 1 85 ? 2.709 6.219 5.553 1.00 86.62 85 HIS A N 1
ATOM 645 C CA . HIS A 1 85 ? 4.086 6.308 5.057 1.00 86.62 85 HIS A CA 1
ATOM 646 C C . HIS A 1 85 ? 4.913 5.094 5.471 1.00 86.62 85 HIS A C 1
ATOM 648 O O . HIS A 1 85 ? 5.485 4.436 4.611 1.00 86.62 85 HIS A O 1
ATOM 654 N N . ARG A 1 86 ? 4.893 4.719 6.755 1.00 84.56 86 ARG A N 1
ATOM 655 C CA . ARG A 1 86 ? 5.601 3.522 7.239 1.00 84.56 86 ARG A CA 1
ATOM 656 C C . ARG A 1 86 ? 5.110 2.233 6.574 1.00 84.56 86 ARG A C 1
ATOM 658 O O . ARG A 1 86 ? 5.910 1.341 6.307 1.00 84.56 86 ARG A O 1
ATOM 665 N N . ALA A 1 87 ? 3.811 2.120 6.297 1.00 89.94 87 ALA A N 1
ATOM 666 C CA . ALA A 1 87 ? 3.255 0.964 5.598 1.00 89.94 87 ALA A CA 1
ATOM 667 C C . ALA A 1 87 ? 3.696 0.902 4.124 1.00 89.94 87 ALA A C 1
ATOM 669 O O . ALA A 1 87 ? 4.101 -0.160 3.652 1.00 89.94 87 ALA A O 1
ATOM 670 N N . VAL A 1 88 ? 3.695 2.043 3.430 1.00 87.56 88 VAL A N 1
ATOM 671 C CA . VAL A 1 88 ? 4.164 2.175 2.041 1.00 87.56 88 VAL A CA 1
ATOM 672 C C . VAL A 1 88 ? 5.669 1.942 1.930 1.00 87.56 88 VAL A C 1
ATOM 674 O O . VAL A 1 88 ? 6.106 1.254 1.012 1.00 87.56 88 VAL A O 1
ATOM 677 N N . GLU A 1 89 ? 6.456 2.464 2.869 1.00 81.31 89 GLU A N 1
ATOM 678 C CA . GLU A 1 89 ? 7.893 2.191 2.967 1.00 81.31 89 GLU A CA 1
ATOM 679 C C . GLU A 1 89 ? 8.165 0.695 3.167 1.00 81.31 89 GLU A C 1
ATOM 681 O O . GLU A 1 89 ? 9.104 0.156 2.583 1.00 81.31 89 GLU A O 1
ATOM 686 N N . PHE A 1 90 ? 7.325 0.004 3.948 1.00 85.19 90 PHE A N 1
ATOM 687 C CA . PHE A 1 90 ? 7.449 -1.436 4.152 1.00 85.19 90 PHE A CA 1
ATOM 688 C C . PHE A 1 90 ? 7.144 -2.241 2.879 1.00 85.19 90 PHE A C 1
ATOM 690 O O . PHE A 1 90 ? 7.944 -3.097 2.495 1.00 85.19 90 PHE A O 1
ATOM 697 N N . ASN A 1 91 ? 5.995 -1.999 2.239 1.00 87.94 91 ASN A N 1
ATOM 698 C CA . ASN A 1 91 ? 5.622 -2.665 0.992 1.00 87.94 91 ASN A CA 1
ATOM 699 C C . ASN A 1 91 ? 4.878 -1.697 0.045 1.00 87.94 91 ASN A C 1
ATOM 701 O O . ASN A 1 91 ? 3.659 -1.544 0.149 1.00 87.94 91 ASN A O 1
ATOM 705 N N . PRO A 1 92 ? 5.572 -1.102 -0.942 1.00 87.19 92 PRO A N 1
ATOM 706 C CA . PRO A 1 92 ? 4.983 -0.105 -1.836 1.00 87.19 92 PRO A CA 1
ATOM 707 C C . PRO A 1 92 ? 3.964 -0.648 -2.850 1.00 87.19 92 PRO A C 1
ATOM 709 O O . PRO A 1 92 ? 3.367 0.136 -3.591 1.00 87.19 92 PRO A O 1
ATOM 712 N N . HIS A 1 93 ? 3.778 -1.969 -2.928 1.00 90.38 93 HIS A N 1
ATOM 713 C CA . HIS A 1 93 ? 2.928 -2.621 -3.927 1.00 90.38 93 HIS A CA 1
ATOM 714 C C . HIS A 1 93 ? 1.459 -2.656 -3.482 1.00 90.38 93 HIS A C 1
ATOM 716 O O . HIS A 1 93 ? 0.563 -2.565 -4.320 1.00 90.38 93 HIS A O 1
ATOM 722 N N . 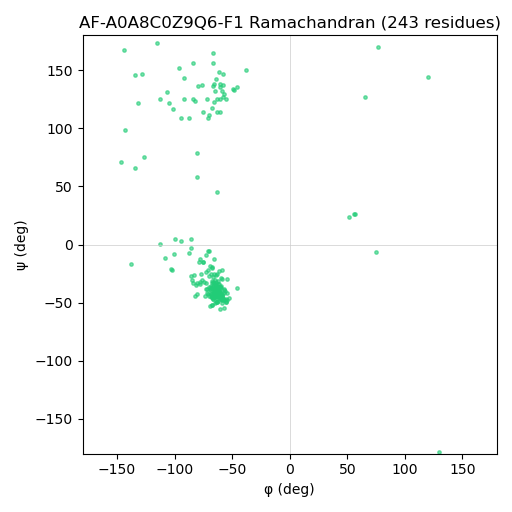VAL A 1 94 ? 1.209 -2.719 -2.169 1.00 95.00 94 VAL A N 1
ATOM 723 C CA . VAL A 1 94 ? -0.130 -2.813 -1.555 1.00 95.00 94 VAL A CA 1
ATOM 724 C C . VA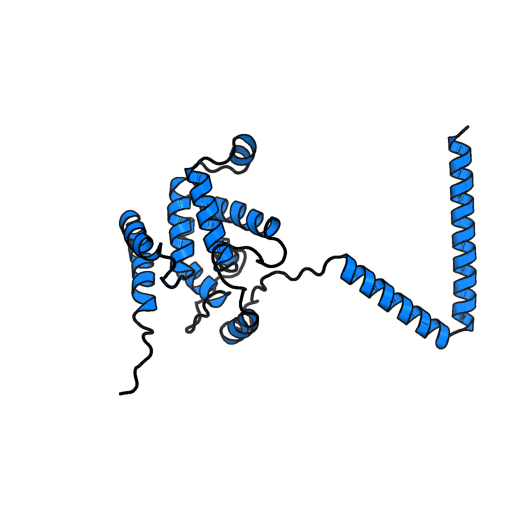L A 1 94 ? -1.106 -1.727 -2.029 1.00 95.00 94 VAL A C 1
ATOM 726 O O . VAL A 1 94 ? -2.230 -2.082 -2.393 1.00 95.00 94 VAL A O 1
ATOM 729 N N . PRO A 1 95 ? -0.738 -0.428 -2.093 1.00 94.81 95 PRO A N 1
ATOM 730 C CA . PRO A 1 95 ? -1.694 0.625 -2.425 1.00 94.81 95 PRO A CA 1
ATOM 731 C C . PRO A 1 95 ? -2.327 0.439 -3.801 1.00 94.81 95 PRO A C 1
ATOM 733 O O . PRO A 1 95 ? -3.516 0.682 -3.948 1.00 94.81 95 PRO A O 1
ATOM 736 N N . LYS A 1 96 ? -1.586 -0.070 -4.794 1.00 93.75 96 LYS A N 1
ATOM 737 C CA . LYS A 1 96 ? -2.135 -0.317 -6.137 1.00 93.75 96 LYS A CA 1
ATOM 738 C C . LYS A 1 96 ? -3.285 -1.326 -6.133 1.00 93.75 96 LYS A C 1
ATOM 740 O O . LYS A 1 96 ? -4.205 -1.182 -6.931 1.00 93.75 96 LYS A O 1
ATOM 745 N N . TYR A 1 97 ? -3.240 -2.322 -5.250 1.00 97.00 97 TYR A N 1
ATOM 746 C CA . TYR A 1 97 ? -4.313 -3.306 -5.103 1.00 97.00 97 TYR A CA 1
ATOM 747 C C . TYR A 1 97 ? -5.470 -2.767 -4.268 1.00 97.00 97 TYR A C 1
ATOM 749 O O . TYR A 1 97 ? -6.623 -2.941 -4.647 1.00 97.00 97 TYR A O 1
ATOM 757 N N . LEU A 1 98 ? -5.176 -2.067 -3.166 1.00 97.81 98 LEU A N 1
ATOM 758 C CA . LEU A 1 98 ? -6.218 -1.464 -2.328 1.00 97.81 98 LEU A CA 1
ATOM 759 C C . LEU A 1 98 ? -7.019 -0.383 -3.062 1.00 97.81 98 LEU A C 1
ATOM 761 O O . LEU A 1 98 ? -8.217 -0.238 -2.845 1.00 97.81 98 LEU A O 1
ATOM 765 N N . LEU A 1 99 ? -6.346 0.375 -3.924 1.00 95.94 99 LEU A N 1
ATOM 766 C CA . LEU A 1 99 ? -6.935 1.422 -4.756 1.00 95.94 99 LEU A CA 1
ATOM 767 C C . LEU A 1 99 ? -7.507 0.873 -6.069 1.00 95.94 99 LEU A C 1
ATOM 769 O O . LEU A 1 99 ? -7.908 1.657 -6.923 1.00 95.94 99 LEU A O 1
ATOM 773 N N . GLU A 1 100 ? -7.503 -0.453 -6.251 1.00 95.81 100 GLU A N 1
ATOM 774 C CA . GLU A 1 100 ? -8.051 -1.137 -7.430 1.00 95.81 100 GLU A CA 1
ATOM 775 C C . GLU A 1 100 ? -7.443 -0.649 -8.762 1.00 95.81 100 GLU A C 1
ATOM 777 O O . GLU A 1 100 ? -8.044 -0.763 -9.827 1.00 95.81 100 GLU A O 1
ATOM 782 N N . MET A 1 101 ? -6.208 -0.137 -8.718 1.00 93.62 101 MET A N 1
ATOM 783 C CA . MET A 1 101 ? -5.421 0.249 -9.896 1.00 93.62 101 MET A CA 1
ATOM 784 C C . MET A 1 101 ? -4.785 -0.961 -10.591 1.00 93.62 101 MET A C 1
ATOM 786 O O . MET A 1 101 ? -4.292 -0.851 -11.713 1.00 93.62 101 MET A O 1
ATOM 790 N N . LYS A 1 102 ? -4.757 -2.111 -9.911 1.00 93.62 102 LYS A N 1
ATOM 791 C CA . LYS A 1 102 ? -4.365 -3.412 -10.454 1.00 93.62 102 LYS A CA 1
ATOM 792 C C . LYS A 1 102 ? -5.436 -4.441 -10.138 1.00 93.62 102 LYS A C 1
ATOM 794 O O . LYS A 1 102 ? -6.035 -4.405 -9.064 1.00 93.62 102 LYS A O 1
ATOM 799 N N . SER A 1 103 ? -5.617 -5.389 -11.053 1.00 92.06 103 SER A N 1
ATOM 800 C CA . SER A 1 103 ? -6.513 -6.523 -10.852 1.00 92.06 103 SER A CA 1
ATOM 801 C C . SER A 1 103 ? -6.104 -7.317 -9.616 1.00 92.06 103 SER A C 1
ATOM 803 O O . SER A 1 103 ? -4.955 -7.743 -9.483 1.00 92.06 103 SER A O 1
ATOM 805 N N . LEU A 1 104 ? -7.064 -7.518 -8.720 1.00 94.62 104 LEU A N 1
ATOM 806 C CA . LEU A 1 104 ? -6.912 -8.384 -7.565 1.00 94.62 104 LEU A CA 1
ATOM 807 C C . LEU A 1 104 ? -7.167 -9.833 -7.996 1.00 94.62 104 LEU A C 1
ATOM 809 O O . LEU A 1 104 ? -8.217 -10.143 -8.558 1.00 94.62 104 LEU A O 1
ATOM 813 N N . ILE A 1 105 ? -6.194 -10.706 -7.750 1.00 94.88 105 ILE A N 1
ATOM 814 C CA . ILE A 1 105 ? -6.248 -12.137 -8.072 1.00 94.88 105 ILE A CA 1
ATOM 815 C C . ILE A 1 105 ? -6.221 -12.967 -6.786 1.00 94.88 105 ILE A C 1
ATOM 817 O O . ILE A 1 105 ? -6.031 -12.421 -5.699 1.00 94.88 105 ILE A O 1
ATOM 821 N N . LEU A 1 106 ? -6.400 -14.285 -6.904 1.00 93.31 106 LEU A N 1
ATOM 822 C CA . LEU A 1 106 ? -6.203 -15.181 -5.766 1.00 93.31 106 LEU A CA 1
ATOM 823 C C . LEU A 1 106 ? -4.752 -15.090 -5.265 1.00 93.31 106 LEU A C 1
ATOM 825 O O . LEU A 1 106 ? -3.832 -15.052 -6.090 1.00 93.31 106 LEU A O 1
ATOM 829 N N . PRO A 1 107 ? -4.536 -15.069 -3.940 1.00 90.88 107 PRO A N 1
ATOM 830 C CA . PRO A 1 107 ? -3.192 -15.062 -3.391 1.00 90.88 107 PRO A CA 1
ATOM 831 C C . PRO A 1 107 ? -2.448 -16.358 -3.745 1.00 90.88 107 PRO A C 1
ATOM 833 O O . PRO A 1 107 ? -3.061 -17.431 -3.753 1.00 90.88 107 PRO A O 1
ATOM 836 N N . PRO A 1 108 ? -1.137 -16.285 -4.035 1.00 86.69 108 PRO A N 1
ATOM 837 C CA . PRO A 1 108 ? -0.322 -17.477 -4.234 1.00 86.69 108 PRO A CA 1
ATOM 838 C C . PRO A 1 108 ? -0.179 -18.262 -2.922 1.00 86.69 108 PRO A C 1
ATOM 840 O O . PRO A 1 108 ? -0.274 -17.702 -1.832 1.00 86.69 108 PRO A O 1
ATOM 843 N N . GLU A 1 109 ? 0.101 -19.563 -3.024 1.00 81.69 109 GLU A N 1
ATOM 844 C CA . GLU A 1 109 ? 0.35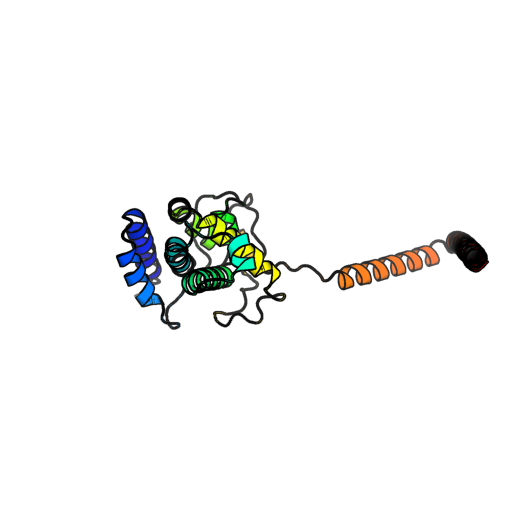3 -20.421 -1.853 1.00 81.69 109 GLU A CA 1
ATOM 845 C C . GLU A 1 109 ? 1.587 -19.963 -1.060 1.00 81.69 109 GLU A C 1
ATOM 847 O O . GLU A 1 109 ? 1.606 -20.000 0.169 1.00 81.69 109 GLU A O 1
ATOM 852 N N . HIS A 1 110 ? 2.612 -19.501 -1.776 1.00 84.38 110 HIS A N 1
ATOM 853 C CA . HIS A 1 110 ? 3.843 -18.990 -1.194 1.00 84.38 110 HIS A CA 1
ATOM 854 C C . HIS A 1 110 ? 3.873 -17.471 -1.322 1.00 84.38 110 HIS A C 1
ATOM 856 O O . HIS A 1 110 ? 3.651 -16.921 -2.401 1.00 84.38 110 HIS A O 1
ATOM 862 N N . ILE A 1 111 ? 4.175 -16.802 -0.213 1.00 85.69 111 ILE A N 1
ATOM 863 C CA . ILE A 1 111 ? 4.201 -15.345 -0.122 1.00 85.69 111 ILE A CA 1
ATOM 864 C C . ILE A 1 111 ? 5.641 -14.892 0.095 1.00 85.69 111 ILE A C 1
ATOM 866 O O . ILE A 1 111 ? 6.297 -15.300 1.057 1.00 85.69 111 ILE A O 1
ATOM 870 N N . LEU A 1 112 ? 6.121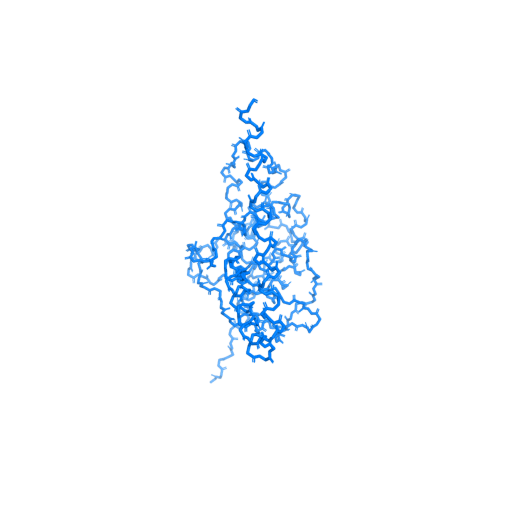 -14.009 -0.777 1.00 83.81 112 LEU A N 1
ATOM 871 C CA . LEU A 1 112 ? 7.366 -13.293 -0.560 1.00 83.81 112 LEU A CA 1
ATOM 872 C C . LEU A 1 112 ? 7.091 -12.067 0.307 1.00 83.81 112 LEU A C 1
ATOM 874 O O . LEU A 1 112 ? 6.264 -11.228 -0.042 1.00 83.81 112 LEU A O 1
ATOM 878 N N . LYS A 1 113 ? 7.810 -11.931 1.425 1.00 81.69 113 LYS A N 1
ATOM 879 C CA . LYS A 1 113 ? 7.734 -10.711 2.234 1.00 81.69 113 LYS A CA 1
ATOM 880 C C . LYS A 1 113 ? 8.238 -9.524 1.426 1.00 81.69 113 LYS A C 1
ATOM 882 O O . LYS A 1 113 ? 9.410 -9.508 1.052 1.00 81.69 113 LYS A O 1
ATOM 887 N N . ARG A 1 114 ? 7.397 -8.495 1.321 1.00 81.38 114 ARG A N 1
ATOM 888 C CA . ARG A 1 114 ? 7.569 -7.315 0.469 1.00 81.38 114 ARG A CA 1
ATOM 889 C C . ARG A 1 114 ? 7.525 -7.709 -1.009 1.00 81.38 114 ARG A C 1
ATOM 891 O O . ARG A 1 114 ? 8.255 -8.594 -1.434 1.00 81.38 114 ARG A O 1
ATOM 898 N N . GLY A 1 115 ? 6.670 -7.050 -1.783 1.00 87.94 115 GLY A N 1
ATOM 899 C CA . GLY A 1 115 ? 6.405 -7.431 -3.172 1.00 87.94 115 GLY A CA 1
ATOM 900 C C . GLY A 1 115 ? 4.921 -7.551 -3.485 1.00 87.94 115 GLY A C 1
ATOM 901 O O . GLY A 1 115 ? 4.064 -7.298 -2.630 1.00 87.94 115 GLY A O 1
ATOM 902 N N . ASP A 1 116 ? 4.625 -7.917 -4.729 1.00 92.62 116 ASP A N 1
ATOM 903 C CA . ASP A 1 116 ? 3.268 -8.107 -5.227 1.00 92.62 116 ASP A CA 1
ATOM 904 C C . ASP A 1 116 ? 2.589 -9.328 -4.594 1.00 92.62 116 ASP A C 1
ATOM 906 O O . ASP A 1 116 ? 1.401 -9.237 -4.307 1.00 92.62 116 ASP A O 1
ATOM 910 N N . SER A 1 117 ? 3.296 -10.429 -4.309 1.00 93.19 117 SER A N 1
ATOM 911 C CA . SER A 1 117 ? 2.674 -11.617 -3.693 1.00 93.19 117 SER A CA 1
ATOM 912 C C . SER A 1 117 ? 2.094 -11.334 -2.300 1.00 93.19 117 SER A C 1
ATOM 914 O O . SER A 1 117 ? 0.921 -11.625 -2.057 1.00 93.19 117 SER A O 1
ATOM 916 N N . GLU A 1 118 ? 2.854 -10.693 -1.404 1.00 93.00 118 GLU A N 1
ATOM 917 C CA . GLU A 1 118 ? 2.337 -10.246 -0.097 1.00 93.00 118 GLU A CA 1
ATOM 918 C C . GLU A 1 118 ? 1.288 -9.142 -0.250 1.00 93.00 118 GLU A C 1
ATOM 920 O O . GLU A 1 118 ? 0.311 -9.109 0.496 1.00 93.00 118 GLU A O 1
ATOM 925 N N . ALA A 1 119 ? 1.451 -8.248 -1.227 1.00 94.81 119 ALA A N 1
ATOM 926 C CA . ALA A 1 119 ? 0.495 -7.173 -1.450 1.00 94.81 119 ALA A CA 1
ATOM 927 C C . ALA A 1 119 ? -0.879 -7.677 -1.905 1.00 94.81 119 ALA A C 1
ATOM 929 O O . ALA A 1 119 ? -1.897 -7.184 -1.418 1.00 94.81 119 ALA A O 1
ATOM 930 N N . ILE A 1 120 ? -0.905 -8.672 -2.795 1.00 95.88 120 ILE A N 1
ATOM 931 C CA . ILE A 1 120 ? -2.120 -9.371 -3.219 1.00 95.88 120 ILE A CA 1
ATOM 932 C C . ILE A 1 120 ? -2.730 -10.091 -2.026 1.00 95.88 120 ILE A C 1
ATOM 934 O O . ILE A 1 120 ? -3.915 -9.907 -1.775 1.00 95.88 120 ILE A O 1
ATOM 938 N N . ALA A 1 121 ? -1.937 -10.856 -1.270 1.00 94.56 121 ALA A N 1
ATOM 939 C CA . ALA A 1 121 ? -2.431 -11.568 -0.095 1.00 94.56 121 ALA A CA 1
ATOM 940 C C . ALA A 1 121 ? -3.085 -10.619 0.914 1.00 94.56 121 ALA A C 1
ATOM 942 O O . ALA A 1 121 ? -4.223 -10.841 1.317 1.00 94.56 121 ALA A O 1
ATOM 943 N N . TYR A 1 122 ? -2.427 -9.506 1.243 1.00 96.06 122 TYR A N 1
ATOM 944 C CA . TYR A 1 122 ? -3.006 -8.500 2.123 1.00 96.06 122 TYR A CA 1
ATOM 945 C C . TYR A 1 122 ? -4.297 -7.907 1.546 1.00 96.06 122 TYR A C 1
ATOM 947 O O . TYR A 1 122 ? -5.340 -7.935 2.202 1.00 96.06 122 TYR A O 1
ATOM 955 N N . ALA A 1 123 ? -4.246 -7.376 0.320 1.00 97.56 123 ALA A N 1
ATOM 956 C CA . ALA A 1 123 ? -5.381 -6.691 -0.288 1.00 97.56 123 ALA A CA 1
ATOM 957 C C . ALA A 1 123 ? -6.585 -7.623 -0.486 1.00 97.56 123 ALA A C 1
ATOM 959 O O . ALA A 1 123 ? -7.717 -7.178 -0.311 1.00 97.56 123 ALA A O 1
ATOM 960 N N . PHE A 1 124 ? -6.348 -8.903 -0.784 1.00 96.12 124 PHE A N 1
ATOM 961 C CA . PHE A 1 124 ? -7.395 -9.903 -0.974 1.00 96.12 124 PHE A CA 1
ATOM 962 C C . PHE A 1 124 ? -8.300 -10.022 0.253 1.00 96.12 124 PHE A C 1
ATOM 964 O O . PHE A 1 124 ? -9.520 -9.946 0.121 1.00 96.12 124 PHE A O 1
ATOM 971 N N . PHE A 1 125 ? -7.705 -10.120 1.442 1.00 95.06 125 PHE A N 1
ATOM 972 C CA . PHE A 1 125 ? -8.454 -10.241 2.694 1.00 95.06 125 PHE A CA 1
ATOM 973 C C . PHE A 1 125 ? -8.880 -8.883 3.278 1.00 95.06 125 PHE A C 1
ATOM 975 O O . PHE A 1 125 ? -9.910 -8.792 3.936 1.00 95.06 125 PHE A O 1
ATOM 982 N N . HIS A 1 126 ? -8.148 -7.794 3.007 1.00 97.62 126 HIS A N 1
ATOM 983 C CA . HIS A 1 126 ? -8.326 -6.534 3.744 1.00 97.62 126 HIS A CA 1
ATOM 984 C C . HIS A 1 126 ? -8.989 -5.396 2.960 1.00 97.62 126 HIS A C 1
ATOM 986 O O . HIS A 1 126 ? -9.398 -4.407 3.575 1.00 97.62 126 HIS A O 1
ATOM 992 N N . LEU A 1 127 ? -9.147 -5.497 1.633 1.00 98.00 127 LEU A N 1
ATOM 993 C CA . LEU A 1 127 ? -9.753 -4.432 0.819 1.00 98.00 127 LEU A CA 1
ATOM 994 C C . LEU A 1 127 ? -11.139 -4.021 1.336 1.00 98.00 127 LEU A C 1
ATOM 996 O O . LEU A 1 127 ? -11.447 -2.832 1.421 1.00 98.00 127 LEU A O 1
ATOM 1000 N N . GLN A 1 128 ? -11.966 -4.988 1.736 1.00 97.44 128 GLN A N 1
ATOM 1001 C CA . GLN A 1 128 ? -13.304 -4.700 2.260 1.00 97.44 128 GLN A CA 1
ATOM 1002 C C . GLN A 1 128 ? -13.259 -3.911 3.573 1.00 97.44 128 GLN A C 1
ATOM 1004 O O . GLN A 1 128 ? -14.090 -3.029 3.790 1.00 97.44 128 GLN A O 1
ATOM 1009 N N . HIS A 1 129 ? -12.265 -4.158 4.428 1.00 98.06 129 HIS A N 1
ATOM 1010 C CA . HIS A 1 129 ? -12.087 -3.401 5.667 1.00 98.06 129 HIS A CA 1
ATOM 1011 C C . HIS A 1 129 ? -11.687 -1.947 5.394 1.00 98.06 129 HIS A C 1
ATOM 1013 O O . HIS A 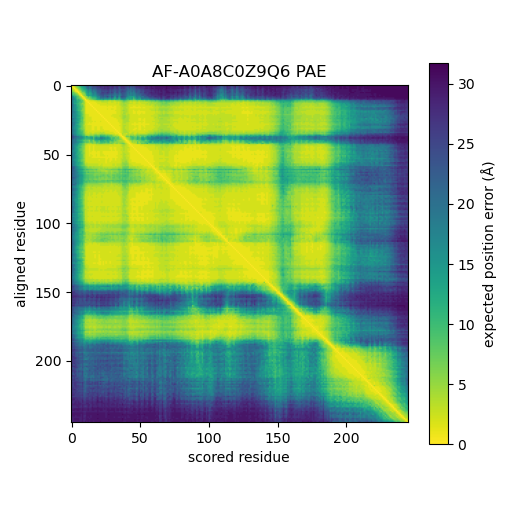1 129 ? -12.190 -1.045 6.061 1.00 98.06 129 HIS A O 1
ATOM 1019 N N . TRP A 1 130 ? -10.852 -1.703 4.378 1.00 98.19 130 TRP A N 1
ATOM 1020 C CA . TRP A 1 130 ? -10.538 -0.345 3.922 1.00 98.19 130 TRP A CA 1
ATOM 1021 C C . TRP A 1 130 ? -11.760 0.362 3.330 1.00 98.19 130 TRP A C 1
ATOM 1023 O O . TRP A 1 130 ? -12.011 1.516 3.665 1.00 98.19 130 TRP A O 1
ATOM 1033 N N . LYS A 1 131 ? -12.553 -0.330 2.501 1.00 97.50 131 LYS A N 1
ATOM 1034 C CA . LYS A 1 131 ? -13.790 0.215 1.910 1.00 97.50 131 LYS A CA 1
ATOM 1035 C C . LYS A 1 131 ? -14.862 0.544 2.951 1.00 97.50 131 LYS A C 1
ATOM 1037 O O . LYS A 1 131 ? -15.624 1.486 2.761 1.00 97.50 131 LYS A O 1
ATOM 1042 N N . ARG A 1 132 ? -14.918 -0.210 4.053 1.00 96.62 132 ARG A N 1
ATOM 1043 C CA . ARG A 1 132 ? -15.858 0.011 5.165 1.00 96.62 132 ARG A CA 1
ATOM 1044 C C . ARG A 1 132 ? -15.605 1.334 5.898 1.00 96.62 132 ARG A C 1
ATOM 1046 O O . ARG A 1 132 ? -16.521 1.868 6.516 1.00 96.62 132 ARG A O 1
ATOM 1053 N N . VAL A 1 133 ? -14.376 1.847 5.860 1.00 96.88 133 VAL A N 1
ATOM 1054 C CA . VAL A 1 133 ? -14.000 3.101 6.515 1.00 96.88 133 VAL A CA 1
ATOM 1055 C C . VAL A 1 133 ? -14.094 4.248 5.511 1.00 96.88 133 VAL A C 1
ATOM 1057 O O . VAL A 1 133 ? -13.267 4.378 4.607 1.00 96.88 133 VAL A O 1
ATOM 1060 N N . GLU A 1 134 ? -15.096 5.108 5.689 1.00 96.00 134 GLU A N 1
ATOM 1061 C CA . GLU A 1 134 ? -15.336 6.243 4.799 1.00 96.00 134 GLU A CA 1
ATOM 1062 C C . GLU A 1 134 ? -14.103 7.157 4.705 1.00 96.00 134 GLU A C 1
ATOM 1064 O O . GLU A 1 134 ? -13.488 7.525 5.709 1.00 96.00 134 GLU A O 1
ATOM 1069 N N . GLY A 1 135 ? -13.697 7.469 3.474 1.00 95.19 135 GLY A N 1
ATOM 1070 C CA . GLY A 1 135 ? -12.534 8.310 3.188 1.00 95.19 135 GLY A CA 1
ATOM 1071 C C . GLY A 1 135 ? -11.163 7.647 3.384 1.00 95.19 135 GLY A C 1
ATOM 1072 O O . GLY A 1 135 ? -10.162 8.253 3.007 1.00 95.19 135 GLY A O 1
ATOM 1073 N N . ALA A 1 136 ? -11.061 6.421 3.920 1.00 97.19 136 ALA A N 1
ATOM 1074 C CA . ALA A 1 136 ? -9.757 5.804 4.205 1.00 97.19 136 ALA A CA 1
ATOM 1075 C C . ALA A 1 136 ? -8.933 5.537 2.940 1.00 97.19 136 ALA A C 1
ATOM 1077 O O . ALA A 1 136 ? -7.739 5.831 2.913 1.00 97.19 136 ALA A O 1
ATOM 1078 N N . LEU A 1 137 ? -9.566 5.034 1.874 1.00 96.75 137 LEU A N 1
ATOM 1079 C CA . LEU A 1 137 ? -8.903 4.841 0.579 1.00 96.75 137 LEU A CA 1
ATOM 1080 C C . LEU A 1 137 ? -8.502 6.172 -0.071 1.00 96.75 137 LEU A C 1
ATOM 1082 O O . LEU A 1 137 ? -7.454 6.244 -0.703 1.00 96.75 137 LEU A O 1
ATOM 1086 N N . ASN A 1 138 ? -9.283 7.240 0.126 1.00 94.56 138 ASN A N 1
ATOM 1087 C CA . ASN A 1 138 ? -8.927 8.574 -0.360 1.00 94.56 138 ASN A CA 1
ATOM 1088 C C . ASN A 1 138 ? -7.702 9.129 0.384 1.00 94.56 138 ASN A C 1
ATOM 1090 O O . ASN A 1 138 ? -6.763 9.613 -0.241 1.00 94.56 138 ASN A O 1
ATOM 1094 N N . LEU A 1 139 ? -7.670 8.992 1.714 1.00 94.94 139 LEU A N 1
ATOM 1095 C CA . LEU A 1 139 ? -6.503 9.350 2.518 1.00 94.94 139 LEU A CA 1
ATOM 1096 C C . LEU A 1 139 ? -5.272 8.536 2.090 1.00 94.94 139 LEU A C 1
ATOM 1098 O O . LEU A 1 139 ? -4.221 9.121 1.841 1.00 94.94 139 LEU A O 1
ATOM 1102 N N . LEU A 1 140 ? -5.415 7.215 1.922 1.00 95.31 140 LEU A N 1
ATOM 1103 C CA . LEU A 1 140 ? -4.354 6.351 1.401 1.00 95.31 140 LEU A CA 1
ATOM 1104 C C . LEU A 1 140 ? -3.843 6.849 0.050 1.00 95.31 140 LEU A C 1
ATOM 1106 O O . LEU A 1 140 ? -2.636 6.990 -0.107 1.00 95.31 140 LEU A O 1
ATOM 1110 N N . HIS A 1 141 ? -4.741 7.131 -0.897 1.00 92.38 141 HIS A N 1
ATOM 1111 C CA . HIS A 1 141 ? -4.395 7.624 -2.227 1.00 92.38 141 HIS A CA 1
ATOM 1112 C C . HIS A 1 141 ? -3.585 8.922 -2.151 1.00 92.38 141 HIS A C 1
ATOM 1114 O O . HIS A 1 141 ? -2.472 8.983 -2.670 1.00 92.38 141 HIS A O 1
ATOM 1120 N N . CYS A 1 142 ? -4.111 9.939 -1.462 1.00 88.88 142 CYS A N 1
ATOM 1121 C CA . CYS A 1 142 ? -3.462 11.243 -1.338 1.00 88.88 142 CYS A CA 1
ATOM 1122 C C . CYS A 1 142 ? -2.092 11.144 -0.663 1.00 88.88 142 CYS A C 1
ATOM 1124 O O . CYS A 1 142 ? -1.141 11.802 -1.088 1.00 88.88 142 CYS A O 1
ATOM 1126 N N . THR A 1 143 ? -1.984 10.324 0.383 1.00 87.50 143 THR A N 1
ATOM 1127 C CA . THR A 1 143 ? -0.726 10.130 1.098 1.00 87.50 143 THR A CA 1
ATOM 1128 C C . THR A 1 143 ? 0.281 9.377 0.236 1.00 87.50 143 THR A C 1
ATOM 1130 O O . THR A 1 143 ? 1.363 9.903 0.015 1.00 87.50 143 THR A O 1
ATOM 1133 N N . TRP A 1 144 ? -0.079 8.211 -0.310 1.00 85.19 144 TRP A N 1
ATOM 1134 C CA . TRP A 1 144 ? 0.793 7.371 -1.142 1.00 85.19 144 TRP A CA 1
ATOM 1135 C C . TRP A 1 144 ? 1.308 8.095 -2.391 1.00 85.19 144 TRP A C 1
ATOM 1137 O O . TRP A 1 144 ? 2.502 8.030 -2.695 1.00 85.19 144 TRP A O 1
ATOM 1147 N N . GLU A 1 145 ? 0.432 8.812 -3.100 1.00 78.50 145 GLU A N 1
ATOM 1148 C CA . GLU A 1 145 ? 0.815 9.592 -4.280 1.00 78.50 145 GLU A CA 1
ATOM 1149 C C . GLU A 1 145 ? 1.821 10.690 -3.896 1.00 78.50 145 GLU A C 1
ATOM 1151 O O . GLU A 1 145 ? 2.823 10.899 -4.585 1.00 78.50 145 GLU A O 1
ATOM 1156 N N . GLY A 1 146 ? 1.599 11.343 -2.749 1.00 68.12 146 GLY A N 1
ATOM 1157 C CA . GLY A 1 146 ? 2.538 12.294 -2.161 1.00 68.12 146 GLY A CA 1
ATOM 1158 C C . GLY A 1 146 ? 3.873 11.651 -1.774 1.00 68.12 146 GLY A C 1
ATOM 1159 O O . GLY A 1 146 ? 4.926 12.201 -2.093 1.00 68.12 146 GLY A O 1
ATOM 1160 N N . THR A 1 147 ? 3.857 10.472 -1.146 1.00 65.12 147 THR A N 1
ATOM 1161 C CA . THR A 1 147 ? 5.068 9.755 -0.720 1.00 65.12 147 THR A CA 1
ATOM 1162 C C . THR A 1 147 ? 5.973 9.453 -1.913 1.00 65.12 147 THR A C 1
ATOM 1164 O O . THR A 1 147 ? 7.163 9.741 -1.866 1.00 65.12 147 THR A O 1
ATOM 1167 N N . PHE A 1 148 ? 5.423 8.958 -3.025 1.00 62.78 148 PHE A N 1
ATOM 1168 C CA . PHE A 1 148 ? 6.213 8.647 -4.222 1.00 62.78 148 PHE A CA 1
ATOM 1169 C C . PHE A 1 148 ? 6.792 9.872 -4.933 1.00 62.78 148 PHE A C 1
ATOM 1171 O O . PHE A 1 148 ? 7.817 9.751 -5.599 1.00 62.78 148 PHE A O 1
ATOM 1178 N N . ARG A 1 149 ? 6.171 11.046 -4.780 1.00 57.69 149 ARG A N 1
ATOM 1179 C CA . ARG A 1 149 ? 6.727 12.317 -5.269 1.00 57.69 149 ARG A CA 1
ATOM 1180 C C . ARG A 1 149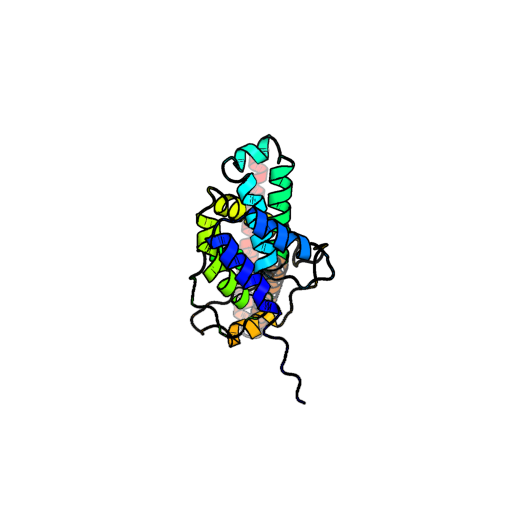 ? 7.845 12.860 -4.376 1.00 57.69 149 ARG A C 1
ATOM 1182 O O . ARG A 1 149 ? 8.673 13.625 -4.858 1.00 57.69 149 ARG A O 1
ATOM 1189 N N . MET A 1 150 ? 7.848 12.500 -3.091 1.00 50.81 150 MET A N 1
ATOM 1190 C CA . MET A 1 150 ? 8.769 13.040 -2.083 1.00 50.81 150 MET A CA 1
ATOM 1191 C C . MET A 1 150 ? 9.924 12.101 -1.715 1.00 50.81 150 MET A C 1
ATOM 1193 O O . MET A 1 150 ? 10.936 12.584 -1.212 1.00 50.81 150 MET A O 1
ATOM 1197 N N . ILE A 1 151 ? 9.808 10.788 -1.948 1.00 52.44 151 ILE A N 1
ATOM 1198 C CA . ILE A 1 151 ? 10.906 9.842 -1.714 1.00 52.44 151 ILE A CA 1
ATOM 1199 C C . ILE A 1 151 ? 12.023 10.131 -2.733 1.00 52.44 151 ILE A C 1
ATOM 1201 O O . ILE A 1 151 ? 11.799 9.960 -3.935 1.00 52.44 151 ILE A O 1
ATOM 1205 N N . PRO A 1 152 ? 13.238 10.521 -2.301 1.00 47.12 152 PRO A N 1
ATOM 1206 C CA . PRO A 1 152 ? 14.381 10.575 -3.202 1.00 47.12 152 PRO A CA 1
ATOM 1207 C C . PRO A 1 152 ? 14.662 9.175 -3.773 1.00 47.12 152 PRO A C 1
ATOM 1209 O O . PRO A 1 152 ? 14.645 8.174 -3.049 1.00 47.12 152 PRO A O 1
ATOM 1212 N N . TYR A 1 153 ? 14.915 9.101 -5.083 1.00 45.50 153 TYR A N 1
ATOM 1213 C CA . TYR A 1 153 ? 15.430 7.901 -5.747 1.00 45.50 153 TYR A CA 1
ATOM 1214 C C . TYR A 1 153 ? 16.632 7.328 -4.969 1.00 45.50 153 TYR A C 1
ATOM 1216 O O . TYR A 1 153 ? 17.572 8.078 -4.727 1.00 45.50 153 TYR A O 1
ATOM 1224 N N . PRO A 1 154 ? 16.715 6.016 -4.693 1.00 48.69 154 PRO A N 1
ATOM 1225 C CA . PRO A 1 154 ? 15.690 5.084 -4.246 1.00 48.69 154 PRO A CA 1
ATOM 1226 C C . PRO A 1 154 ? 15.798 4.826 -2.729 1.00 48.69 154 PRO A C 1
ATOM 1228 O O . PRO A 1 154 ? 16.767 4.222 -2.291 1.00 48.69 154 PRO A O 1
ATOM 1231 N N . LEU A 1 155 ? 14.790 5.180 -1.923 1.00 55.16 155 LEU A N 1
ATOM 1232 C CA . LEU A 1 155 ? 14.628 4.676 -0.538 1.00 55.16 155 LEU A CA 1
ATOM 1233 C C . LEU A 1 155 ? 15.875 4.809 0.378 1.00 55.16 155 LEU A C 1
ATOM 1235 O O . LEU A 1 155 ? 15.998 4.085 1.363 1.00 55.16 155 LEU A O 1
ATOM 1239 N N . GLU A 1 156 ? 16.800 5.733 0.097 1.00 47.72 156 GLU A N 1
ATOM 1240 C CA . GLU A 1 156 ? 18.089 5.808 0.810 1.00 47.72 156 GLU A CA 1
ATOM 1241 C C . GLU A 1 156 ? 17.972 6.331 2.251 1.00 47.72 156 GLU A C 1
ATOM 1243 O O . GLU A 1 156 ? 18.931 6.248 3.017 1.00 47.72 156 GLU A O 1
ATOM 1248 N N . LYS A 1 157 ? 16.799 6.829 2.665 1.00 45.91 157 LYS A N 1
ATOM 1249 C CA . LYS A 1 157 ? 16.536 7.267 4.044 1.00 45.91 157 LYS A CA 1
ATOM 1250 C C . LYS A 1 157 ? 15.091 7.008 4.478 1.00 45.91 157 LYS A C 1
ATOM 1252 O O . LYS A 1 157 ? 14.325 7.941 4.687 1.00 45.91 157 LYS A O 1
ATOM 1257 N N . GLY A 1 158 ? 14.742 5.740 4.675 1.00 47.62 158 GLY A N 1
ATOM 1258 C CA . GLY A 1 158 ? 13.698 5.365 5.632 1.00 47.62 158 GLY A CA 1
ATOM 1259 C C . GLY A 1 158 ? 14.345 5.080 6.989 1.00 47.62 158 GLY A C 1
ATOM 1260 O O . GLY A 1 158 ? 15.252 4.256 7.071 1.00 47.62 158 GLY A O 1
ATOM 1261 N N . HIS A 1 159 ? 13.906 5.737 8.069 1.00 46.16 159 HIS A N 1
ATOM 1262 C CA . HIS A 1 159 ? 14.352 5.385 9.433 1.00 46.16 159 HIS A CA 1
ATOM 1263 C C . HIS A 1 159 ? 13.865 3.982 9.860 1.00 46.16 159 HIS A C 1
ATOM 1265 O O . HIS A 1 159 ? 14.350 3.436 10.848 1.00 46.16 159 HIS A O 1
ATOM 1271 N N . LEU A 1 160 ? 12.932 3.389 9.103 1.00 46.59 160 LEU A N 1
ATOM 1272 C CA . LEU A 1 160 ? 12.351 2.069 9.326 1.00 46.59 160 LEU A CA 1
ATOM 1273 C C . LEU A 1 160 ? 12.467 1.183 8.072 1.00 46.59 160 LEU A C 1
ATOM 1275 O O . LEU A 1 160 ? 11.470 0.887 7.435 1.00 46.59 160 LEU A O 1
ATOM 1279 N N . PHE A 1 161 ? 13.671 0.672 7.794 1.00 50.72 161 PHE A N 1
ATOM 1280 C CA . PHE A 1 161 ? 13.944 -0.641 7.170 1.00 50.72 161 PHE A CA 1
ATOM 1281 C C . PHE A 1 161 ? 14.708 -0.692 5.831 1.00 50.72 161 PHE A C 1
ATOM 1283 O O . PHE A 1 161 ? 14.559 0.122 4.931 1.00 50.72 161 PHE A O 1
ATOM 1290 N N . TYR A 1 162 ? 15.518 -1.760 5.779 1.00 48.81 162 TYR A N 1
ATOM 1291 C CA . TYR A 1 162 ? 16.506 -2.217 4.800 1.00 48.81 162 TYR A CA 1
ATOM 1292 C C . TYR A 1 162 ? 16.175 -2.007 3.313 1.00 48.81 162 TYR A C 1
ATOM 1294 O O . TYR A 1 162 ? 15.005 -2.135 2.940 1.00 48.81 162 TYR A O 1
ATOM 1302 N N . PRO A 1 163 ? 17.213 -1.819 2.466 1.00 54.53 163 PRO A N 1
ATOM 1303 C CA . PRO A 1 163 ? 17.075 -1.727 1.017 1.00 54.53 163 PRO A CA 1
ATOM 1304 C C . PRO A 1 163 ? 16.172 -2.827 0.463 1.00 54.53 163 PRO A C 1
ATOM 1306 O O . PRO A 1 163 ? 16.289 -3.994 0.844 1.00 54.53 163 PRO A O 1
ATOM 1309 N N . TYR A 1 164 ? 15.277 -2.439 -0.441 1.00 59.44 164 TYR A N 1
ATOM 1310 C CA . TYR A 1 164 ? 14.388 -3.363 -1.128 1.00 59.44 164 TYR A CA 1
ATOM 1311 C C . TYR A 1 164 ? 15.217 -4.462 -1.826 1.00 59.44 164 TYR A C 1
ATOM 1313 O O . TYR A 1 164 ? 16.137 -4.116 -2.578 1.00 59.44 164 TYR A O 1
ATOM 1321 N N . PRO A 1 165 ? 14.968 -5.764 -1.572 1.00 64.75 165 PRO A N 1
ATOM 1322 C CA . PRO A 1 165 ? 15.785 -6.823 -2.153 1.00 64.75 165 PRO A CA 1
ATOM 1323 C C . P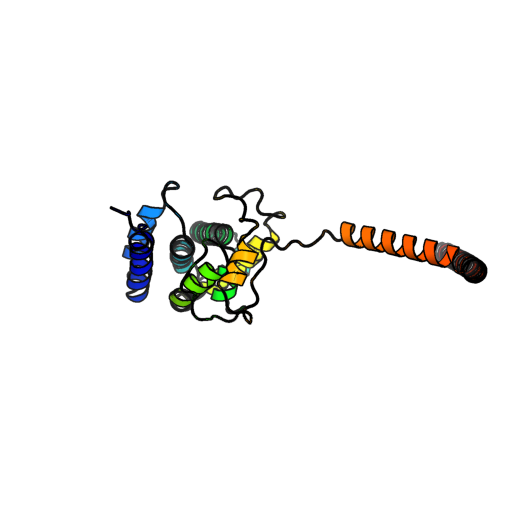RO A 1 165 ? 15.760 -6.766 -3.684 1.00 64.75 165 PRO A C 1
ATOM 1325 O O . PRO A 1 165 ? 14.705 -6.687 -4.307 1.00 64.75 165 PRO A O 1
ATOM 1328 N N . ILE A 1 166 ? 16.935 -6.838 -4.310 1.00 65.44 166 ILE A N 1
ATOM 1329 C CA . ILE A 1 166 ? 17.069 -6.730 -5.774 1.00 65.44 166 ILE A CA 1
ATOM 1330 C C . ILE A 1 166 ? 16.356 -7.895 -6.487 1.00 65.44 166 ILE A C 1
ATOM 1332 O O . ILE A 1 166 ? 15.927 -7.757 -7.628 1.00 65.44 166 ILE A O 1
ATOM 1336 N N . CYS A 1 167 ? 16.206 -9.039 -5.815 1.00 71.31 167 CYS A N 1
ATOM 1337 C CA . CYS A 1 167 ? 15.578 -10.238 -6.363 1.00 71.31 167 CYS A CA 1
ATOM 1338 C C . CYS A 1 167 ? 14.048 -10.280 -6.237 1.00 71.31 167 CYS A C 1
ATOM 1340 O O . CYS A 1 167 ? 13.456 -11.230 -6.746 1.00 71.31 167 CYS A O 1
ATOM 1342 N N . THR A 1 168 ? 13.402 -9.295 -5.598 1.00 78.50 168 THR A N 1
ATOM 1343 C CA . THR A 1 168 ? 11.954 -9.351 -5.343 1.00 78.50 168 THR A CA 1
ATOM 1344 C C . THR A 1 168 ? 11.137 -9.472 -6.627 1.00 78.50 168 THR A C 1
ATOM 1346 O O . THR A 1 168 ? 10.251 -10.312 -6.710 1.00 78.50 168 THR A O 1
ATOM 1349 N N . GLU A 1 169 ? 11.490 -8.704 -7.661 1.00 81.81 169 GLU A N 1
ATOM 1350 C CA . GLU A 1 169 ? 10.816 -8.753 -8.964 1.00 81.81 169 GLU A CA 1
ATOM 1351 C C . GLU A 1 169 ? 10.878 -10.153 -9.593 1.00 81.81 169 GLU A C 1
ATOM 1353 O O . GLU A 1 169 ? 9.879 -10.650 -10.108 1.00 81.81 169 GLU A O 1
ATOM 1358 N N . THR A 1 170 ? 12.044 -10.801 -9.547 1.00 84.25 170 THR A N 1
ATOM 1359 C CA . THR A 1 170 ? 12.230 -12.149 -10.098 1.00 84.25 170 THR A CA 1
ATOM 1360 C C . THR A 1 170 ? 11.452 -13.184 -9.296 1.00 84.25 170 THR A C 1
ATOM 1362 O O . THR A 1 170 ? 10.770 -14.015 -9.883 1.00 84.25 170 THR A O 1
ATOM 1365 N N . ALA A 1 171 ? 11.509 -13.106 -7.967 1.00 86.00 171 ALA A N 1
ATOM 1366 C CA . ALA A 1 171 ? 10.800 -14.033 -7.097 1.00 86.00 171 ALA A CA 1
ATOM 1367 C C . ALA A 1 171 ? 9.272 -13.901 -7.243 1.00 86.00 171 ALA A C 1
ATOM 1369 O O . ALA A 1 171 ? 8.586 -14.907 -7.395 1.00 86.00 171 ALA A O 1
ATOM 1370 N N . ASP A 1 172 ? 8.726 -12.682 -7.298 1.00 89.62 172 ASP A N 1
ATOM 1371 C CA . ASP A 1 172 ? 7.292 -12.484 -7.547 1.00 89.62 172 ASP A CA 1
ATOM 1372 C C . ASP A 1 172 ? 6.868 -12.985 -8.937 1.00 89.62 172 ASP A C 1
ATOM 1374 O O . ASP A 1 172 ? 5.772 -13.521 -9.075 1.00 89.62 172 ASP A O 1
ATOM 1378 N N . ARG A 1 173 ? 7.723 -12.872 -9.965 1.00 89.62 173 ARG A N 1
ATOM 1379 C CA . ARG A 1 173 ? 7.446 -13.450 -11.295 1.00 89.62 173 ARG A CA 1
ATOM 1380 C C . ARG A 1 173 ? 7.369 -14.974 -11.294 1.00 89.62 173 ARG A C 1
ATOM 1382 O O . ARG A 1 173 ? 6.671 -15.531 -12.133 1.00 89.62 173 ARG A O 1
ATOM 1389 N N . GLU A 1 174 ? 8.103 -15.639 -10.408 1.00 90.50 174 GLU A N 1
ATOM 1390 C CA . GLU A 1 174 ? 8.044 -17.097 -10.263 1.00 90.50 174 GLU A CA 1
ATOM 1391 C C . GLU A 1 174 ? 6.797 -17.541 -9.487 1.00 90.50 174 GLU A C 1
ATOM 1393 O O . GLU A 1 174 ? 6.232 -18.594 -9.777 1.00 90.50 174 GLU A O 1
ATOM 1398 N N . LEU A 1 175 ? 6.361 -16.737 -8.513 1.00 89.75 175 LEU A N 1
ATOM 1399 C CA . LEU A 1 175 ? 5.213 -17.037 -7.656 1.00 89.75 175 LEU A CA 1
ATOM 1400 C C . LEU A 1 175 ? 3.865 -16.713 -8.305 1.00 89.75 175 LEU A C 1
ATOM 1402 O O . LEU A 1 175 ? 2.869 -17.385 -8.030 1.00 89.75 175 LEU A O 1
ATOM 1406 N N . LEU A 1 176 ? 3.809 -15.651 -9.108 1.00 92.06 176 LEU A N 1
ATOM 1407 C CA . LEU A 1 176 ? 2.565 -15.116 -9.649 1.00 92.06 176 LEU A CA 1
ATOM 1408 C C . LEU A 1 176 ? 2.287 -15.635 -11.067 1.00 92.06 176 LEU A C 1
ATOM 1410 O O . LEU A 1 176 ? 3.214 -15.936 -11.820 1.00 92.06 176 LEU A O 1
ATOM 1414 N N . PRO A 1 177 ? 1.005 -15.730 -11.471 1.00 92.12 177 PRO A N 1
ATOM 1415 C CA . PRO A 1 177 ? 0.652 -16.158 -12.818 1.00 92.12 177 PRO A CA 1
ATOM 1416 C C . PRO A 1 177 ? 1.280 -15.268 -13.895 1.00 92.12 177 PRO A C 1
ATOM 1418 O O . PRO A 1 177 ? 1.363 -14.055 -13.735 1.00 92.12 177 PRO A O 1
ATOM 1421 N N . SER A 1 178 ? 1.625 -15.842 -15.048 1.00 91.50 178 SER A N 1
ATOM 1422 C CA . SER A 1 178 ? 2.290 -15.117 -16.144 1.00 91.50 178 SER A CA 1
ATOM 1423 C C . SER A 1 178 ? 1.481 -13.955 -16.733 1.00 91.50 178 SER A C 1
ATOM 1425 O O . SER A 1 178 ? 2.058 -13.045 -17.323 1.00 91.50 178 SER A O 1
ATOM 1427 N N . PHE A 1 179 ? 0.154 -13.969 -16.581 1.00 91.06 179 PHE A N 1
ATOM 1428 C CA . PHE A 1 179 ? -0.717 -12.864 -16.993 1.00 91.06 179 PHE A CA 1
ATOM 1429 C C . PHE A 1 179 ? -0.709 -11.692 -16.001 1.00 91.06 179 PHE A C 1
ATOM 1431 O O . PHE A 1 179 ? -1.243 -10.626 -16.306 1.00 91.06 179 PHE A O 1
ATOM 1438 N N . HIS A 1 180 ? -0.156 -11.887 -14.804 1.00 93.19 180 HIS A N 1
ATOM 1439 C CA . HIS A 1 180 ? -0.091 -10.868 -13.773 1.00 93.19 180 HIS A CA 1
ATOM 1440 C C . HIS A 1 180 ? 1.160 -10.012 -13.952 1.00 93.19 180 HIS A C 1
ATOM 1442 O O . HIS A 1 180 ? 2.284 -10.447 -13.708 1.00 93.19 180 HIS A O 1
ATOM 1448 N N . GLU A 1 181 ? 0.971 -8.766 -14.369 1.00 90.88 181 GLU A N 1
ATOM 1449 C CA . GLU A 1 181 ? 2.078 -7.831 -14.545 1.00 90.88 181 GLU A CA 1
ATOM 1450 C C . GLU A 1 181 ? 2.642 -7.413 -13.178 1.00 90.88 181 GLU A C 1
ATOM 1452 O O . GLU A 1 181 ? 1.995 -6.680 -12.433 1.00 90.88 181 GLU A O 1
ATOM 1457 N N . VAL A 1 182 ? 3.842 -7.875 -12.822 1.00 88.88 182 VAL A N 1
ATOM 1458 C CA . VAL A 1 182 ? 4.511 -7.551 -11.545 1.00 88.88 182 VAL A CA 1
ATOM 1459 C C . VAL A 1 182 ? 4.892 -6.068 -11.494 1.00 88.88 182 VAL A C 1
ATOM 1461 O O . VAL A 1 182 ? 5.395 -5.499 -12.462 1.00 88.88 182 VAL A O 1
ATOM 1464 N N . SER A 1 183 ? 4.649 -5.412 -10.357 1.00 84.94 183 SER A N 1
ATOM 1465 C CA . SER A 1 183 ? 5.051 -4.021 -10.158 1.00 84.94 183 SER A CA 1
ATOM 1466 C C . SER A 1 183 ? 6.551 -3.939 -9.888 1.00 84.94 183 SER A C 1
ATOM 1468 O O . SER A 1 183 ? 7.083 -4.682 -9.072 1.00 84.94 183 SER A O 1
ATOM 1470 N N . VAL A 1 184 ? 7.229 -2.968 -10.496 1.00 77.88 184 VAL A N 1
ATOM 1471 C CA . VAL A 1 184 ? 8.661 -2.740 -10.260 1.00 77.88 184 VAL A CA 1
ATOM 1472 C C . VAL A 1 184 ? 8.856 -1.517 -9.370 1.00 77.88 184 VAL A C 1
ATOM 1474 O O . VAL A 1 184 ? 8.428 -0.410 -9.715 1.00 77.88 184 VAL A O 1
ATOM 1477 N N . TYR A 1 185 ? 9.512 -1.724 -8.227 1.00 72.69 185 TYR A N 1
ATOM 1478 C CA . TYR A 1 185 ? 9.916 -0.676 -7.294 1.00 72.69 185 TYR A CA 1
ATOM 1479 C C . TYR A 1 185 ? 11.368 -0.883 -6.836 1.00 72.69 185 TYR A C 1
ATOM 1481 O O . TYR A 1 185 ? 11.794 -2.025 -6.678 1.00 72.69 185 TYR A O 1
ATOM 1489 N N . PRO A 1 186 ? 12.129 0.199 -6.587 1.00 67.12 186 PRO A N 1
ATOM 1490 C CA . PRO A 1 186 ? 11.830 1.591 -6.943 1.00 67.12 186 PRO A CA 1
ATOM 1491 C C . PRO A 1 186 ? 11.704 1.754 -8.467 1.00 67.12 186 PRO A C 1
ATOM 1493 O O . PRO A 1 186 ? 12.373 1.052 -9.228 1.00 67.12 186 PRO A O 1
ATOM 1496 N N . LYS A 1 187 ? 10.854 2.681 -8.931 1.00 63.56 187 LYS A N 1
ATOM 1497 C CA . LYS A 1 187 ? 10.818 3.012 -10.360 1.00 63.56 187 LYS A CA 1
ATOM 1498 C C . LYS A 1 187 ? 12.173 3.604 -10.729 1.00 63.56 187 LYS A C 1
ATOM 1500 O O . LYS A 1 187 ? 12.538 4.664 -10.234 1.00 63.56 187 LYS A O 1
ATOM 1505 N N . LYS A 1 188 ? 12.936 2.908 -11.565 1.00 58.38 188 LYS A N 1
ATOM 1506 C CA . LYS A 1 188 ? 14.175 3.437 -12.135 1.00 58.38 188 LYS A CA 1
ATOM 1507 C C . LYS A 1 188 ? 13.796 4.337 -13.302 1.00 58.38 188 LYS A C 1
ATOM 1509 O O . LYS A 1 188 ? 13.850 3.909 -14.450 1.00 58.38 188 LYS A O 1
ATOM 1514 N N . GLU A 1 189 ? 13.361 5.561 -13.027 1.00 58.16 189 GLU A N 1
ATOM 1515 C CA . GLU A 1 189 ? 13.343 6.553 -14.097 1.00 58.16 189 GLU A CA 1
ATOM 1516 C C . GLU A 1 189 ? 14.787 6.994 -14.304 1.00 58.16 189 GLU A C 1
ATOM 1518 O O . GLU A 1 189 ? 15.435 7.535 -13.407 1.00 58.16 189 GLU A O 1
ATOM 1523 N N . LEU A 1 190 ? 15.330 6.674 -15.475 1.00 61.00 190 LEU A N 1
ATOM 1524 C CA . LEU A 1 190 ? 16.623 7.197 -15.880 1.00 61.00 190 LEU A CA 1
ATOM 1525 C C . LEU A 1 190 ? 16.495 8.722 -15.922 1.00 61.00 190 LEU A C 1
ATOM 1527 O O . LEU A 1 190 ? 15.612 9.220 -16.628 1.00 61.00 190 LEU A O 1
ATOM 1531 N N . PRO A 1 191 ? 17.355 9.473 -15.208 1.00 75.31 191 PRO A N 1
ATOM 1532 C CA . PRO A 1 191 ? 17.384 10.918 -15.334 1.00 75.31 191 PRO A CA 1
ATOM 1533 C C . PRO A 1 191 ? 17.433 11.289 -16.813 1.00 75.31 191 PRO A C 1
ATOM 1535 O O . PRO A 1 191 ? 18.228 10.716 -17.562 1.00 75.31 191 PRO A O 1
ATOM 1538 N N . PHE A 1 192 ? 16.605 12.250 -17.229 1.00 75.00 192 PHE A N 1
ATOM 1539 C CA . PHE A 1 192 ? 16.509 12.692 -18.625 1.00 75.00 192 PHE A CA 1
ATOM 1540 C C . PHE A 1 192 ? 17.887 12.914 -19.265 1.00 75.00 192 PHE A C 1
ATOM 1542 O O . PHE A 1 192 ? 18.105 12.552 -20.417 1.00 75.00 192 PHE A O 1
ATOM 1549 N N . PHE A 1 193 ? 18.841 13.436 -18.489 1.00 75.44 193 PHE A N 1
ATOM 1550 C CA . PHE A 1 193 ? 20.211 13.666 -18.931 1.00 75.44 193 PHE A CA 1
ATOM 1551 C C . PHE A 1 193 ? 20.908 12.400 -19.453 1.00 75.44 193 PHE A C 1
ATOM 1553 O O . PHE A 1 193 ? 21.592 12.468 -20.465 1.00 75.44 193 PHE A O 1
ATOM 1560 N N . ILE A 1 194 ? 20.693 11.233 -18.835 1.00 82.44 194 ILE A N 1
ATOM 1561 C CA . ILE A 1 194 ? 21.295 9.973 -19.297 1.00 82.44 194 ILE A CA 1
ATOM 1562 C C . ILE A 1 194 ? 20.730 9.581 -20.664 1.00 82.44 194 ILE A C 1
ATOM 1564 O O . ILE A 1 194 ? 21.492 9.238 -21.567 1.00 82.44 194 ILE A O 1
ATOM 1568 N N . LEU A 1 195 ? 19.408 9.673 -20.838 1.00 83.75 195 LEU A N 1
ATOM 1569 C CA . LEU A 1 195 ? 18.751 9.388 -22.118 1.00 83.75 195 LEU A CA 1
ATOM 1570 C C . LEU A 1 195 ? 19.188 10.379 -23.201 1.00 83.75 195 LEU A C 1
ATOM 1572 O O . LEU A 1 195 ? 19.469 9.982 -24.329 1.00 83.75 195 LEU A O 1
ATOM 1576 N N . PHE A 1 196 ? 19.304 11.657 -22.843 1.00 87.19 196 PHE A N 1
ATOM 1577 C CA . PHE A 1 196 ? 19.773 12.712 -23.731 1.00 87.19 196 PHE A CA 1
ATOM 1578 C C . PHE A 1 196 ? 21.221 12.478 -24.183 1.00 87.19 196 PHE A C 1
ATOM 1580 O O . PHE A 1 196 ? 21.502 12.491 -25.380 1.00 87.19 196 PHE A O 1
ATOM 1587 N N . THR A 1 197 ? 22.138 12.194 -23.253 1.00 92.38 197 THR A N 1
ATOM 1588 C CA . THR A 1 197 ? 23.541 11.899 -23.571 1.00 92.38 197 THR A CA 1
ATOM 1589 C C . THR A 1 197 ? 23.681 10.621 -24.393 1.00 92.38 197 THR A C 1
ATOM 1591 O O . THR A 1 197 ? 24.440 10.610 -25.362 1.00 92.38 197 THR A O 1
ATOM 1594 N N . ALA A 1 198 ? 22.939 9.560 -24.058 1.00 92.06 198 ALA A N 1
ATOM 1595 C CA . ALA A 1 198 ? 22.917 8.335 -24.852 1.00 92.06 198 ALA A CA 1
ATOM 1596 C C . ALA A 1 198 ? 22.428 8.614 -26.282 1.00 92.06 198 ALA A C 1
ATOM 1598 O O . ALA A 1 198 ? 23.083 8.205 -27.236 1.00 92.06 198 ALA A O 1
ATOM 1599 N N . GLY A 1 199 ? 21.350 9.392 -26.434 1.00 93.75 199 GLY A N 1
ATOM 1600 C CA . GLY A 1 199 ? 20.829 9.815 -27.734 1.00 93.75 199 GLY A CA 1
ATOM 1601 C C . GLY A 1 199 ? 21.848 10.606 -28.556 1.00 93.75 199 GLY A C 1
ATOM 1602 O O . GLY A 1 199 ? 22.077 10.283 -29.721 1.00 93.75 199 GLY A O 1
ATOM 1603 N N . LEU A 1 200 ? 22.521 11.590 -27.950 1.00 94.19 200 LEU A N 1
ATOM 1604 C CA . LEU A 1 200 ? 23.582 12.357 -28.613 1.00 94.19 200 LEU A CA 1
ATOM 1605 C C . LEU A 1 200 ? 24.764 11.475 -29.031 1.00 94.19 200 LEU A C 1
ATOM 1607 O O . LEU A 1 200 ? 25.288 11.626 -30.137 1.00 94.19 200 LEU A O 1
ATOM 1611 N N . CYS A 1 201 ? 25.174 10.543 -28.171 1.00 94.06 201 CYS A N 1
ATOM 1612 C CA . CYS A 1 201 ? 26.263 9.613 -28.453 1.00 94.06 201 CYS A CA 1
ATOM 1613 C C . CYS A 1 201 ? 25.908 8.681 -29.622 1.00 94.06 201 CYS A C 1
ATOM 1615 O O . CYS A 1 201 ? 26.665 8.588 -30.589 1.00 94.06 201 CYS A O 1
ATOM 1617 N N . SER A 1 202 ? 24.723 8.062 -29.592 1.00 96.50 202 SER A N 1
ATOM 1618 C CA . SER A 1 202 ? 24.226 7.205 -30.674 1.00 96.50 202 SER A CA 1
ATOM 1619 C C . SER A 1 202 ? 24.083 7.964 -31.994 1.00 96.50 202 SER A C 1
ATOM 1621 O O . SER A 1 202 ? 24.475 7.450 -33.040 1.00 96.50 202 SER A O 1
ATOM 1623 N N . PHE A 1 203 ? 23.586 9.203 -31.956 1.00 95.12 203 PHE A N 1
ATOM 1624 C CA . PHE A 1 203 ? 23.484 10.055 -33.140 1.00 95.12 203 PHE A CA 1
ATOM 1625 C C . PHE A 1 203 ? 24.860 10.390 -33.727 1.00 95.12 203 PHE A C 1
ATOM 1627 O O . PHE A 1 203 ? 25.070 10.270 -34.933 1.00 95.12 203 PHE A O 1
ATOM 1634 N N . THR A 1 204 ? 25.824 10.740 -32.873 1.00 93.44 204 THR A N 1
ATOM 1635 C CA . THR A 1 204 ? 27.200 11.040 -33.297 1.00 93.44 204 THR A CA 1
ATOM 1636 C C . THR A 1 204 ? 27.872 9.810 -33.908 1.00 93.44 204 THR A C 1
ATOM 1638 O O . THR A 1 204 ? 28.494 9.909 -34.965 1.00 93.44 204 THR A O 1
ATOM 1641 N N . ALA A 1 205 ? 27.702 8.634 -33.297 1.00 95.00 205 ALA A N 1
ATOM 1642 C CA . ALA A 1 205 ? 28.214 7.374 -33.829 1.00 95.00 205 ALA A CA 1
ATOM 1643 C C . ALA A 1 205 ? 27.596 7.037 -35.196 1.00 95.00 205 ALA A C 1
ATOM 1645 O O . ALA A 1 205 ? 28.307 6.642 -36.119 1.00 95.00 205 ALA A O 1
ATOM 1646 N N . MET A 1 206 ? 26.288 7.257 -35.360 1.00 94.56 206 MET A N 1
ATOM 1647 C CA . MET A 1 206 ? 25.605 7.073 -36.641 1.00 94.56 206 MET A CA 1
ATOM 1648 C C . MET A 1 206 ? 26.138 8.033 -37.715 1.00 94.56 206 MET A C 1
ATOM 1650 O O . MET A 1 206 ? 26.430 7.595 -38.825 1.00 94.56 206 MET A O 1
ATOM 1654 N N . LEU A 1 207 ? 26.327 9.318 -37.393 1.00 90.19 207 LEU A N 1
ATOM 1655 C CA . LEU A 1 207 ? 26.929 10.289 -38.315 1.00 90.19 207 LEU A CA 1
ATOM 1656 C C . LEU A 1 207 ? 28.356 9.901 -38.711 1.00 90.19 207 LEU A C 1
ATOM 1658 O O . LEU A 1 207 ? 28.718 10.023 -39.881 1.00 90.19 207 LEU A O 1
ATOM 1662 N N . ALA A 1 208 ? 29.158 9.405 -37.767 1.00 91.06 208 ALA A N 1
ATOM 1663 C CA . ALA A 1 208 ? 30.506 8.924 -38.046 1.00 91.06 208 ALA A CA 1
ATOM 1664 C C . ALA A 1 208 ? 30.487 7.722 -39.007 1.00 91.06 208 ALA A C 1
ATOM 1666 O O . ALA A 1 208 ? 31.235 7.709 -39.984 1.00 91.06 208 ALA A O 1
ATOM 1667 N N . LEU A 1 209 ? 29.586 6.756 -38.791 1.00 93.06 209 LEU A N 1
ATOM 1668 C CA . LEU A 1 209 ? 29.406 5.608 -39.687 1.00 93.06 209 LEU A CA 1
ATOM 1669 C C . LEU A 1 209 ? 28.951 6.033 -41.088 1.00 93.06 209 LEU A C 1
ATOM 1671 O O . LEU A 1 209 ? 29.510 5.558 -42.074 1.00 93.06 209 LEU A O 1
ATOM 1675 N N . LEU A 1 210 ? 27.987 6.951 -41.190 1.00 90.94 210 LEU A N 1
ATOM 1676 C CA . LEU A 1 210 ? 27.514 7.473 -42.475 1.00 90.94 210 LEU A CA 1
ATOM 1677 C C . LEU A 1 210 ? 28.606 8.256 -43.209 1.00 90.94 210 LEU A C 1
ATOM 1679 O O . LEU A 1 210 ? 28.741 8.120 -44.419 1.00 90.94 210 LEU A O 1
ATOM 1683 N N . THR A 1 211 ? 29.421 9.024 -42.484 1.00 89.44 211 THR A N 1
ATOM 1684 C CA . THR A 1 211 ? 30.564 9.754 -43.058 1.00 89.44 211 THR A CA 1
ATOM 1685 C C . THR A 1 211 ? 31.630 8.796 -43.574 1.00 89.44 211 THR A C 1
ATOM 1687 O O . THR A 1 211 ? 32.210 9.033 -44.630 1.00 89.44 211 THR A O 1
ATOM 1690 N N . HIS A 1 212 ? 31.853 7.689 -42.866 1.00 91.31 212 HIS A N 1
ATOM 1691 C CA . HIS A 1 212 ? 32.789 6.658 -43.292 1.00 91.31 212 HIS A CA 1
ATOM 1692 C C . HIS A 1 212 ? 32.275 5.852 -44.499 1.00 91.31 212 HIS A C 1
ATOM 1694 O O . HIS A 1 212 ? 33.047 5.548 -45.402 1.00 91.31 212 HIS A O 1
ATOM 1700 N N . GLN A 1 213 ? 30.986 5.491 -44.534 1.00 92.44 213 GLN A N 1
ATOM 1701 C CA . GLN A 1 213 ? 30.411 4.686 -45.622 1.00 92.44 213 GLN A CA 1
ATOM 1702 C C . GLN A 1 213 ? 30.062 5.508 -46.874 1.00 92.44 213 GLN A C 1
ATOM 1704 O O . GLN A 1 213 ? 30.177 4.995 -47.984 1.00 92.44 213 GLN A O 1
ATOM 1709 N N . PHE A 1 214 ? 29.658 6.774 -46.714 1.00 93.12 214 PHE A N 1
ATOM 1710 C CA . PHE A 1 214 ? 29.156 7.636 -47.792 1.00 93.12 214 PHE A CA 1
ATOM 1711 C C . PHE A 1 214 ? 29.770 9.052 -47.742 1.00 93.12 214 PHE A C 1
ATOM 1713 O O . PHE A 1 214 ? 29.054 10.036 -47.524 1.00 93.12 214 PHE A O 1
ATOM 1720 N N . PRO A 1 215 ? 31.088 9.196 -47.971 1.00 87.38 215 PRO A N 1
ATOM 1721 C CA . PRO A 1 215 ? 31.789 10.471 -47.796 1.00 87.38 215 PRO A CA 1
ATOM 1722 C C . PRO A 1 215 ? 31.277 11.590 -48.721 1.00 87.38 215 PRO A C 1
ATOM 1724 O O . PRO A 1 215 ? 31.108 12.723 -48.274 1.00 87.38 215 PRO A O 1
ATOM 1727 N N . GLU A 1 216 ? 30.959 11.281 -49.983 1.00 87.88 216 GLU A N 1
ATOM 1728 C CA . GLU A 1 216 ? 30.477 12.270 -50.965 1.00 87.88 216 GLU A CA 1
ATOM 1729 C C . GLU A 1 216 ? 29.092 12.839 -50.600 1.00 87.88 216 GLU A C 1
ATOM 1731 O O . GLU A 1 216 ? 28.889 14.055 -50.582 1.00 87.88 216 GLU A O 1
ATOM 1736 N N . LEU A 1 217 ? 28.141 11.969 -50.234 1.00 85.56 217 LEU A N 1
ATOM 1737 C CA . LEU A 1 217 ? 26.796 12.372 -49.796 1.00 85.56 217 LEU A CA 1
ATOM 1738 C C . LEU A 1 217 ? 26.848 13.185 -48.499 1.00 85.56 217 LEU A C 1
ATOM 1740 O O . LEU A 1 217 ? 26.170 14.207 -48.384 1.00 85.56 217 LEU A O 1
ATOM 1744 N N . MET A 1 218 ? 27.684 12.771 -47.545 1.00 89.25 218 MET A N 1
ATOM 1745 C CA . MET A 1 218 ? 27.863 13.494 -46.285 1.00 89.25 218 MET A CA 1
ATOM 1746 C C . MET A 1 218 ? 28.546 14.851 -46.485 1.00 89.25 218 MET A C 1
ATOM 1748 O O . MET A 1 218 ? 28.212 15.807 -45.786 1.00 89.25 218 MET A O 1
ATOM 1752 N N . GLY A 1 219 ? 29.427 14.984 -47.480 1.00 80.44 219 GLY A N 1
ATOM 1753 C CA . GLY A 1 219 ? 30.009 16.266 -47.880 1.00 80.44 219 GLY A CA 1
ATOM 1754 C C . GLY A 1 219 ? 28.977 17.247 -48.449 1.00 80.44 219 GLY A C 1
ATOM 1755 O O . GLY A 1 219 ? 28.993 18.431 -48.104 1.00 80.44 219 GLY A O 1
ATOM 1756 N N . VAL A 1 220 ? 28.043 16.769 -49.280 1.00 88.69 220 VAL A N 1
ATOM 1757 C CA . VAL A 1 220 ? 26.914 17.582 -49.776 1.00 88.69 220 VAL A CA 1
ATOM 1758 C C . VAL A 1 220 ? 25.975 17.964 -48.630 1.00 88.69 220 VAL A C 1
ATOM 1760 O O . VAL A 1 220 ? 25.595 19.130 -48.507 1.00 88.69 220 VAL A O 1
ATOM 1763 N N . PHE A 1 221 ? 25.654 17.010 -47.756 1.00 85.94 221 PHE A N 1
ATOM 1764 C CA . PHE A 1 221 ? 24.825 17.238 -46.575 1.00 85.94 221 PHE A CA 1
ATOM 1765 C C . PHE A 1 221 ? 25.429 18.296 -45.637 1.00 85.94 221 PHE A C 1
ATOM 1767 O O . PHE A 1 221 ? 24.739 19.235 -45.244 1.00 85.94 221 PHE A O 1
ATOM 1774 N N . ALA A 1 222 ? 26.730 18.212 -45.340 1.00 84.69 222 ALA A N 1
ATOM 1775 C CA . ALA A 1 222 ? 27.427 19.179 -44.493 1.00 84.69 222 ALA A CA 1
ATOM 1776 C C . ALA A 1 222 ? 27.385 20.598 -45.080 1.00 84.69 222 ALA A C 1
ATOM 1778 O O . ALA A 1 222 ? 27.092 21.558 -44.366 1.00 84.69 222 ALA A O 1
ATOM 1779 N N . LYS A 1 223 ? 27.601 20.735 -46.396 1.00 84.69 223 LYS A N 1
ATOM 1780 C CA . LYS A 1 223 ? 27.490 22.028 -47.090 1.00 84.69 223 LYS A CA 1
ATOM 1781 C C . LYS A 1 223 ? 26.078 22.606 -46.988 1.00 84.69 223 LYS A C 1
ATOM 1783 O O . LYS A 1 223 ? 25.932 23.788 -46.684 1.00 84.69 223 LYS A O 1
ATOM 1788 N N . ALA A 1 224 ? 25.048 21.786 -47.201 1.00 83.56 224 ALA A N 1
ATOM 1789 C CA . ALA A 1 224 ? 23.656 22.216 -47.094 1.00 83.56 224 ALA A CA 1
ATOM 1790 C C . ALA A 1 224 ? 23.303 22.690 -45.671 1.00 83.56 224 ALA A C 1
ATOM 1792 O O . ALA A 1 224 ? 22.685 23.742 -45.514 1.00 83.56 224 ALA A O 1
ATOM 1793 N N . VAL A 1 225 ? 23.754 21.969 -44.637 1.00 83.12 225 VAL A N 1
ATOM 1794 C CA . VAL A 1 225 ? 23.547 22.354 -43.230 1.00 83.12 225 VAL A CA 1
ATOM 1795 C C . VAL A 1 225 ? 24.265 23.665 -42.898 1.00 83.12 225 VAL A C 1
ATOM 1797 O O . VAL A 1 225 ? 23.664 24.537 -42.274 1.00 83.12 225 VAL A O 1
ATOM 1800 N N . SER A 1 226 ? 25.514 23.854 -43.341 1.00 80.56 226 SER A N 1
ATOM 1801 C CA . SER A 1 226 ? 26.238 25.119 -43.143 1.00 80.56 226 SER A CA 1
ATOM 1802 C C . SER A 1 226 ? 25.519 26.307 -43.778 1.00 80.56 226 SER A C 1
ATOM 1804 O O . SER A 1 226 ? 25.384 27.343 -43.133 1.00 80.56 226 SER A O 1
ATOM 1806 N N . ILE A 1 227 ? 25.013 26.156 -45.004 1.00 82.94 227 ILE A N 1
ATOM 1807 C CA . ILE A 1 227 ? 24.261 27.217 -45.688 1.00 82.94 227 ILE A CA 1
ATOM 1808 C C . ILE A 1 227 ? 22.973 27.539 -44.919 1.00 82.94 227 ILE A C 1
ATOM 1810 O O . ILE A 1 227 ? 22.707 28.706 -44.637 1.00 82.94 227 ILE A O 1
ATOM 1814 N N . LEU A 1 228 ? 22.210 26.521 -44.510 1.00 78.38 228 LEU A N 1
ATOM 1815 C CA . LEU A 1 228 ? 20.963 26.702 -43.763 1.00 78.38 228 LEU A CA 1
ATOM 1816 C C . LEU A 1 228 ? 21.195 27.396 -42.410 1.00 78.38 228 LEU A C 1
ATOM 1818 O O . LEU A 1 228 ? 20.433 28.283 -42.022 1.00 78.38 228 LEU A O 1
ATOM 1822 N N . CYS A 1 229 ? 22.269 27.027 -41.708 1.00 74.88 229 CYS A N 1
ATOM 1823 C CA . CYS A 1 229 ? 22.645 27.627 -40.432 1.00 74.88 229 CYS A CA 1
ATOM 1824 C C . CYS A 1 229 ? 23.074 29.096 -40.610 1.00 74.88 229 CYS A C 1
ATOM 1826 O O . CYS A 1 229 ? 22.593 29.970 -39.891 1.00 74.88 229 CYS A O 1
ATOM 1828 N N . C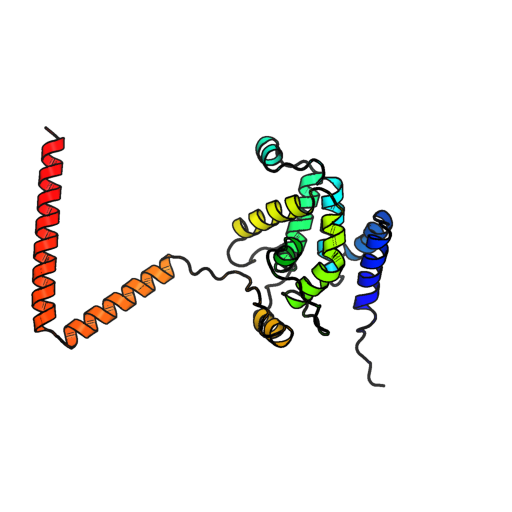YS A 1 230 ? 23.891 29.397 -41.627 1.00 74.12 230 CYS A N 1
ATOM 1829 C CA . CYS A 1 230 ? 24.270 30.770 -41.970 1.00 74.12 230 CYS A CA 1
ATOM 1830 C C . CYS A 1 230 ? 23.060 31.637 -42.351 1.00 74.12 230 CYS A C 1
ATOM 1832 O O . CYS A 1 230 ? 22.947 32.759 -41.863 1.00 74.12 230 CYS A O 1
ATOM 1834 N N . CYS A 1 231 ? 22.127 31.126 -43.160 1.00 70.44 231 CYS A N 1
ATOM 1835 C CA . CYS A 1 231 ? 20.898 31.846 -43.504 1.00 70.44 231 CYS A CA 1
ATOM 1836 C C . CYS A 1 231 ? 20.021 32.105 -42.269 1.00 70.44 231 CYS A C 1
ATOM 1838 O O . CYS A 1 231 ? 19.502 33.205 -42.107 1.00 70.44 231 CYS A O 1
ATOM 1840 N N . SER A 1 232 ? 19.901 31.130 -41.364 1.00 67.75 232 SER A N 1
ATOM 1841 C CA . SER A 1 232 ? 19.107 31.267 -40.134 1.00 67.75 232 SER A CA 1
ATOM 1842 C C . SER A 1 232 ? 19.708 32.282 -39.150 1.00 67.75 232 SER A C 1
ATOM 1844 O O . SER A 1 232 ? 18.977 32.971 -38.440 1.00 67.75 232 SER A O 1
ATOM 1846 N N . LEU A 1 233 ? 21.039 32.399 -39.105 1.00 65.50 233 LEU A N 1
ATOM 1847 C CA . LEU A 1 233 ? 21.745 33.401 -38.298 1.00 65.50 233 LEU A CA 1
ATOM 1848 C C . LEU A 1 233 ? 21.613 34.815 -38.875 1.00 65.50 233 LEU A C 1
ATOM 1850 O O . LEU A 1 233 ? 21.453 35.760 -38.108 1.00 65.50 233 LEU A O 1
ATOM 1854 N N . LEU A 1 234 ? 21.647 34.962 -40.203 1.00 65.19 234 LEU A N 1
ATOM 1855 C CA . LEU A 1 234 ? 21.457 36.256 -40.867 1.00 65.19 234 LEU A CA 1
ATOM 1856 C C . LEU A 1 234 ? 20.027 36.783 -40.670 1.00 65.19 234 LEU A C 1
ATOM 1858 O O . LEU A 1 234 ? 19.856 37.913 -40.230 1.00 65.19 234 LEU A O 1
ATOM 1862 N N . VAL A 1 235 ? 19.009 35.933 -40.844 1.00 62.62 235 VAL A N 1
ATOM 1863 C CA . VAL A 1 235 ? 17.597 36.306 -40.619 1.00 62.62 235 VAL A CA 1
ATOM 1864 C C . VAL A 1 235 ? 17.314 36.694 -39.154 1.00 62.62 235 VAL A C 1
ATOM 1866 O O . VAL A 1 235 ? 16.562 37.634 -38.889 1.00 62.62 235 VAL A O 1
ATOM 1869 N N . ASN A 1 236 ? 17.927 36.014 -38.176 1.00 58.50 236 ASN A N 1
ATOM 1870 C CA . ASN A 1 236 ? 17.808 36.396 -36.759 1.00 58.50 236 ASN A CA 1
ATOM 1871 C C . ASN A 1 236 ? 18.542 37.705 -36.418 1.00 58.50 236 ASN A C 1
ATOM 1873 O O . ASN A 1 236 ? 18.163 38.395 -35.470 1.00 58.50 236 ASN A O 1
ATOM 1877 N N . LYS A 1 237 ? 19.594 38.058 -37.166 1.00 58.16 237 LYS A N 1
ATOM 1878 C CA . LYS A 1 237 ? 20.326 39.311 -36.970 1.00 58.16 237 LYS A CA 1
ATOM 1879 C C . LYS A 1 237 ? 19.515 40.513 -37.467 1.00 58.16 237 LYS A C 1
ATOM 1881 O O . LYS A 1 237 ? 19.365 41.474 -36.719 1.00 58.16 237 LYS A O 1
ATOM 1886 N N . ASP A 1 238 ? 18.901 40.404 -38.644 1.00 56.28 238 ASP A N 1
ATOM 1887 C CA . ASP A 1 238 ? 18.093 41.483 -39.235 1.00 56.28 238 ASP A CA 1
ATOM 1888 C C . ASP A 1 238 ? 16.832 41.792 -38.401 1.00 56.28 238 ASP A C 1
ATOM 1890 O O . ASP A 1 238 ? 16.513 42.948 -38.134 1.00 56.28 238 ASP A O 1
ATOM 1894 N N . THR A 1 239 ? 16.164 40.763 -37.866 1.00 54.81 239 THR A N 1
ATOM 1895 C CA . THR A 1 239 ? 14.996 40.926 -36.970 1.00 54.81 239 THR A CA 1
ATOM 1896 C C . THR A 1 239 ? 15.332 41.506 -35.587 1.00 54.81 239 THR A C 1
ATOM 1898 O O . THR A 1 239 ? 14.441 42.000 -34.890 1.00 54.81 239 THR A O 1
ATOM 1901 N N . SER A 1 240 ? 16.601 41.451 -35.170 1.00 53.56 240 SER A N 1
ATOM 1902 C CA . SER A 1 240 ? 17.076 42.056 -33.917 1.00 53.56 240 SER A CA 1
ATOM 1903 C C . SER A 1 240 ? 17.396 43.545 -34.084 1.00 53.56 240 SER A C 1
ATOM 1905 O O . SER A 1 240 ? 17.180 44.320 -33.153 1.00 53.56 240 SER A O 1
ATOM 1907 N N . GLU A 1 241 ? 17.869 43.950 -35.265 1.00 53.97 241 GLU A N 1
ATOM 1908 C CA . GLU A 1 241 ? 18.132 45.355 -35.598 1.00 53.97 241 GLU A CA 1
ATOM 1909 C C . GLU A 1 241 ? 16.830 46.139 -35.861 1.00 53.97 241 GLU A C 1
ATOM 1911 O O . GLU A 1 241 ? 16.732 47.297 -35.463 1.00 53.97 241 GLU A O 1
ATOM 1916 N N . GLU A 1 242 ? 15.780 45.503 -36.395 1.00 52.31 242 GLU A N 1
ATOM 1917 C CA . GLU A 1 242 ? 14.469 46.143 -36.626 1.00 52.31 242 GLU A CA 1
ATOM 1918 C C . GLU A 1 242 ? 13.670 46.448 -35.339 1.00 52.31 242 GLU A C 1
ATOM 1920 O O . GLU A 1 242 ? 12.810 47.324 -35.338 1.00 52.31 242 GLU A O 1
ATOM 1925 N N . LYS A 1 243 ? 13.945 45.761 -34.219 1.00 49.88 243 LYS A N 1
ATOM 1926 C CA . LYS A 1 243 ? 13.276 45.996 -32.917 1.00 49.88 243 LYS A CA 1
ATOM 1927 C C . LYS A 1 243 ? 13.933 47.075 -32.050 1.00 49.88 243 LYS A C 1
ATOM 1929 O O . LYS A 1 243 ? 13.387 47.404 -30.997 1.00 49.88 243 LYS A O 1
ATOM 1934 N N . LEU A 1 244 ? 15.100 47.582 -32.448 1.00 52.22 244 LEU A N 1
ATOM 1935 C CA . LEU A 1 244 ? 15.809 48.660 -31.749 1.00 52.22 244 LEU A CA 1
ATOM 1936 C C . LEU A 1 244 ? 15.606 50.042 -32.402 1.00 52.22 244 LEU A C 1
ATOM 1938 O O . LEU A 1 244 ? 16.229 51.010 -31.962 1.00 52.22 244 LEU A O 1
ATOM 1942 N N . SER A 1 245 ? 14.753 50.119 -33.429 1.00 43.75 245 SER A N 1
ATOM 1943 C CA . SER A 1 245 ? 14.346 51.342 -34.128 1.00 43.75 245 SER A CA 1
ATOM 1944 C C . SER A 1 245 ? 12.992 51.858 -33.657 1.00 43.75 245 SER A C 1
ATOM 1946 O O . SER A 1 245 ? 12.124 51.041 -33.286 1.00 43.75 245 SER A O 1
#

Radius of gyration: 27.49 Å; Cα contacts (8 Å, |Δi|>4): 205; chains: 1; bounding box: 49×86×72 Å

Nearest PDB structures (foldseek):
  7ane-assembly1_Am  TM=4.594E-01  e=2.352E+00  Leishmania major
  7w3f-assembly1_d  TM=2.618E-01  e=7.709E+00  Homo sapiens